Protein AF-A0A2G9S0Z4-F1 (afdb_monomer_lite)

Structure (mmCIF, N/CA/C/O backbone):
data_AF-A0A2G9S0Z4-F1
#
_entry.id   AF-A0A2G9S0Z4-F1
#
loop_
_atom_site.group_PDB
_atom_site.id
_atom_site.type_symbol
_atom_site.label_atom_id
_atom_site.label_alt_id
_atom_site.label_comp_id
_atom_site.label_asym_id
_atom_site.label_entity_id
_atom_site.label_seq_id
_atom_site.pdbx_PDB_ins_code
_atom_site.Cartn_x
_atom_site.Cartn_y
_atom_site.Cartn_z
_atom_site.occupancy
_atom_site.B_iso_or_equiv
_atom_site.auth_seq_id
_atom_site.auth_comp_id
_atom_site.auth_asym_id
_atom_site.auth_atom_id
_atom_site.pdbx_PDB_model_num
ATOM 1 N N . MET A 1 1 ? -32.285 -7.645 47.181 1.00 55.31 1 MET A N 1
ATOM 2 C CA . MET A 1 1 ? -31.400 -7.936 46.032 1.00 55.31 1 MET A CA 1
ATOM 3 C C . MET A 1 1 ? -31.381 -9.440 45.852 1.00 55.31 1 MET A C 1
ATOM 5 O O . MET A 1 1 ? -31.088 -10.121 46.824 1.00 55.31 1 MET A O 1
ATOM 9 N N . LEU A 1 2 ? -31.767 -9.954 44.681 1.00 51.72 2 LEU A N 1
ATOM 10 C CA . LEU A 1 2 ? -31.657 -11.386 44.385 1.00 51.72 2 LEU A CA 1
ATOM 11 C C . LEU A 1 2 ? -30.169 -11.760 44.382 1.00 51.72 2 LEU A C 1
ATOM 13 O O . LEU A 1 2 ? -29.400 -11.215 43.591 1.00 51.72 2 LEU A O 1
ATOM 17 N N . GLN A 1 3 ? -29.770 -12.622 45.317 1.00 50.81 3 GLN A N 1
ATOM 18 C CA . GLN A 1 3 ? -28.456 -13.261 45.301 1.00 50.81 3 GLN A CA 1
ATOM 19 C C . GLN A 1 3 ? -28.359 -14.092 44.007 1.00 50.81 3 GLN A C 1
ATOM 21 O O . GLN A 1 3 ? -29.342 -14.701 43.598 1.00 50.81 3 GLN A O 1
ATOM 26 N N . ASP A 1 4 ? -27.207 -14.029 43.337 1.00 61.84 4 ASP A N 1
ATOM 27 C CA . ASP A 1 4 ? -26.864 -14.735 42.085 1.00 61.84 4 ASP A CA 1
ATOM 28 C C . ASP A 1 4 ? -27.338 -14.152 40.738 1.00 61.84 4 ASP A C 1
ATOM 30 O O . ASP A 1 4 ? -27.149 -14.776 39.692 1.00 61.84 4 ASP A O 1
ATOM 34 N N . VAL A 1 5 ? -27.833 -12.909 40.689 1.00 58.28 5 VAL A N 1
ATOM 35 C CA . VAL A 1 5 ? -28.047 -12.214 39.402 1.00 58.28 5 VAL A CA 1
ATOM 36 C C . VAL A 1 5 ? -26.777 -11.464 38.988 1.00 58.28 5 VAL A C 1
ATOM 38 O O . VAL A 1 5 ? -26.483 -10.380 39.494 1.00 58.28 5 VAL A O 1
ATOM 41 N N . LYS A 1 6 ? -26.014 -12.027 38.043 1.00 68.44 6 LYS A N 1
ATOM 42 C CA . LYS A 1 6 ? -24.865 -11.348 37.421 1.00 68.44 6 LYS A CA 1
ATOM 43 C C . LYS A 1 6 ? -25.357 -10.501 36.246 1.00 68.44 6 LYS A C 1
ATOM 45 O O . LYS A 1 6 ? -25.908 -11.035 35.288 1.00 68.44 6 LYS A O 1
ATOM 50 N N . ALA A 1 7 ? -25.167 -9.185 36.313 1.00 69.62 7 ALA A N 1
ATOM 51 C CA . ALA A 1 7 ? -25.492 -8.302 35.198 1.00 69.62 7 ALA A CA 1
ATOM 52 C C . ALA A 1 7 ? -24.672 -8.701 33.958 1.00 69.62 7 ALA A C 1
ATOM 54 O O . ALA A 1 7 ? -23.445 -8.809 34.031 1.00 69.62 7 ALA A O 1
ATOM 55 N N . ILE A 1 8 ? -25.342 -8.923 32.825 1.00 70.69 8 ILE A N 1
ATOM 56 C CA . ILE A 1 8 ? -24.668 -9.102 31.536 1.00 70.69 8 ILE A CA 1
ATOM 57 C C . ILE A 1 8 ? -24.169 -7.723 31.110 1.00 70.69 8 ILE A C 1
ATOM 59 O O . ILE A 1 8 ? -24.952 -6.869 30.698 1.00 70.69 8 ILE A O 1
ATOM 63 N N . VAL A 1 9 ? -22.865 -7.492 31.247 1.00 74.38 9 VAL A N 1
ATOM 64 C CA . VAL A 1 9 ? -22.221 -6.265 30.777 1.00 74.38 9 VAL A CA 1
ATOM 65 C C . VAL A 1 9 ? -21.778 -6.487 29.336 1.00 74.38 9 VAL A C 1
ATOM 67 O O . VAL A 1 9 ? -20.911 -7.314 29.059 1.00 74.38 9 VAL A O 1
ATOM 70 N N . THR A 1 10 ? -22.377 -5.756 28.399 1.00 75.81 10 THR A N 1
ATOM 71 C CA . THR A 1 10 ? -21.911 -5.726 27.011 1.00 75.81 10 THR A CA 1
ATOM 72 C C . THR A 1 10 ? -20.655 -4.870 26.927 1.00 75.81 10 THR A C 1
ATOM 74 O O . THR A 1 10 ? -20.712 -3.652 27.099 1.00 75.81 10 THR A O 1
ATOM 77 N N . HIS A 1 11 ? -19.514 -5.498 26.662 1.00 75.50 11 HIS A N 1
ATOM 78 C CA . HIS A 1 11 ? -18.274 -4.783 26.387 1.00 75.50 11 HIS A CA 1
ATOM 79 C C . HIS A 1 11 ? -18.180 -4.440 24.899 1.00 75.50 11 HIS A C 1
ATOM 81 O O . HIS A 1 11 ? -18.582 -5.226 24.042 1.00 75.50 11 HIS A O 1
ATOM 87 N N . SER A 1 12 ? -17.635 -3.262 24.584 1.00 82.38 12 SER A N 1
ATOM 88 C CA . SER A 1 12 ? -17.351 -2.899 23.194 1.00 82.38 12 SER A CA 1
ATOM 89 C C . SER A 1 12 ? -16.306 -3.845 22.592 1.00 82.38 12 SER A C 1
ATOM 91 O O . SER A 1 12 ? -15.451 -4.374 23.311 1.00 82.38 12 SER A O 1
ATOM 93 N N . ILE A 1 13 ? -16.312 -4.006 21.266 1.00 83.62 13 ILE A N 1
ATOM 94 C CA . ILE A 1 13 ? -15.279 -4.787 20.569 1.00 83.62 13 ILE A CA 1
ATOM 95 C C . ILE A 1 13 ? -13.866 -4.244 20.845 1.00 83.62 13 ILE A C 1
ATOM 97 O O . ILE A 1 13 ? -12.921 -5.017 20.974 1.00 83.62 13 ILE A O 1
ATOM 101 N N . HIS A 1 14 ? -13.724 -2.928 21.041 1.00 85.12 14 HIS A N 1
ATOM 102 C CA . HIS A 1 14 ? -12.455 -2.300 21.419 1.00 85.12 14 HIS A CA 1
ATOM 103 C C . HIS A 1 14 ? -11.968 -2.765 22.786 1.00 85.12 14 HIS A C 1
ATOM 105 O O . HIS A 1 14 ? -10.789 -3.069 22.940 1.00 85.12 14 HIS A O 1
ATOM 111 N N . SER A 1 15 ? -12.874 -2.845 23.763 1.00 81.50 15 SER A N 1
ATOM 112 C CA . SER A 1 15 ? -12.561 -3.335 25.106 1.00 81.50 15 SER A CA 1
ATOM 113 C C . SER A 1 15 ? -12.152 -4.805 25.064 1.00 81.50 15 SER A C 1
ATOM 115 O O . SER A 1 15 ? -11.145 -5.160 25.663 1.00 81.50 15 SER A O 1
ATOM 117 N N . ALA A 1 16 ? -12.870 -5.634 24.299 1.00 85.75 16 ALA A N 1
ATOM 118 C CA . ALA A 1 16 ? -12.534 -7.047 24.138 1.00 85.75 16 ALA A CA 1
ATOM 119 C C . ALA A 1 16 ? -11.138 -7.240 23.520 1.00 85.75 16 ALA A C 1
ATOM 121 O O . ALA A 1 16 ? -10.327 -7.989 24.060 1.00 85.75 16 ALA A O 1
ATOM 122 N N . ILE A 1 17 ? -10.828 -6.515 22.438 1.00 86.81 17 ILE A N 1
ATOM 123 C CA . ILE A 1 17 ? -9.509 -6.565 21.786 1.00 86.81 17 ILE A CA 1
ATOM 124 C C . ILE A 1 17 ? -8.414 -6.047 22.716 1.00 86.81 17 ILE A C 1
ATOM 126 O O . ILE A 1 17 ? -7.352 -6.657 22.823 1.00 86.81 17 ILE A O 1
ATOM 130 N N . HIS A 1 18 ? -8.667 -4.947 23.424 1.00 86.62 18 HIS A N 1
ATOM 131 C CA . HIS A 1 18 ? -7.722 -4.416 24.399 1.00 86.62 18 HIS A CA 1
ATOM 132 C C . HIS A 1 18 ? -7.394 -5.452 25.486 1.00 86.62 18 HIS A C 1
ATOM 134 O O . HIS A 1 18 ? -6.221 -5.662 25.788 1.00 86.62 18 HIS A O 1
ATOM 140 N N . SER A 1 19 ? -8.402 -6.164 26.000 1.00 86.12 19 SER A N 1
ATOM 141 C CA . SER A 1 19 ? -8.234 -7.190 27.037 1.00 86.12 19 SER A CA 1
ATOM 142 C C . SER A 1 19 ? -7.409 -8.407 26.609 1.00 86.12 19 SER A C 1
ATOM 144 O O . SER A 1 19 ? -6.835 -9.060 27.475 1.00 86.12 19 SER A O 1
ATOM 146 N N . ILE A 1 20 ? -7.321 -8.716 25.311 1.00 88.31 20 ILE A N 1
ATOM 147 C CA . ILE A 1 20 ? -6.544 -9.863 24.804 1.00 88.31 20 ILE A CA 1
ATOM 148 C C . ILE A 1 20 ? -5.141 -9.488 24.304 1.00 88.31 20 ILE A C 1
ATOM 150 O O . ILE A 1 20 ? -4.425 -10.359 23.818 1.00 88.31 20 ILE A O 1
ATOM 154 N N . GLY A 1 21 ? -4.734 -8.218 24.422 1.00 84.00 21 GLY A N 1
ATOM 155 C CA . GLY A 1 21 ? -3.409 -7.742 23.992 1.00 84.00 21 GLY A CA 1
ATOM 156 C C . GLY A 1 21 ? -3.422 -6.566 23.009 1.00 84.00 21 GLY A C 1
ATOM 157 O O . GLY A 1 21 ? -2.374 -6.196 22.481 1.00 84.00 21 GLY A O 1
ATOM 158 N N . GLY A 1 22 ? -4.583 -5.956 22.755 1.00 89.44 22 GLY A N 1
ATOM 159 C CA . GLY A 1 22 ? -4.722 -4.799 21.869 1.00 89.44 22 GLY A CA 1
ATOM 160 C C . GLY A 1 22 ? -4.630 -5.155 20.387 1.00 89.44 22 GLY A C 1
ATOM 161 O O . GLY A 1 22 ? -4.692 -6.316 19.998 1.00 89.44 22 GLY A O 1
ATOM 162 N N . ILE A 1 23 ? -4.472 -4.145 19.531 1.00 92.56 23 ILE A N 1
ATOM 163 C CA . ILE A 1 23 ? -4.513 -4.327 18.067 1.00 92.56 23 ILE A CA 1
ATOM 164 C C . ILE A 1 23 ? -3.423 -5.265 17.513 1.00 92.56 23 ILE A C 1
ATOM 166 O O . ILE A 1 23 ? -3.585 -5.855 16.446 1.00 92.56 23 ILE A O 1
ATOM 170 N N . GLN A 1 24 ? -2.323 -5.437 18.249 1.00 91.88 24 GLN A N 1
ATOM 171 C CA . GLN A 1 24 ? -1.167 -6.237 17.832 1.00 91.88 24 GLN A CA 1
ATOM 172 C C . GLN A 1 24 ? -1.487 -7.733 17.720 1.00 91.88 24 GLN A C 1
ATOM 174 O O . GLN A 1 24 ? -0.826 -8.438 16.959 1.00 91.88 24 GLN A O 1
ATOM 179 N N . VAL A 1 25 ? -2.537 -8.209 18.402 1.00 93.44 25 VAL A N 1
ATOM 180 C CA . VAL A 1 25 ? -3.007 -9.604 18.306 1.00 93.44 25 VAL A CA 1
ATOM 181 C C . VAL A 1 25 ? -3.447 -9.985 16.892 1.00 93.44 25 VAL A C 1
ATOM 183 O O . VAL A 1 25 ? -3.504 -11.166 16.564 1.00 93.44 25 VAL A O 1
ATOM 186 N N . LEU A 1 26 ? -3.733 -8.995 16.038 1.00 94.50 26 LEU A N 1
ATOM 187 C CA . LEU A 1 26 ? -4.113 -9.214 14.645 1.00 94.50 26 LEU A CA 1
ATOM 188 C C . LEU A 1 26 ? -2.903 -9.417 13.726 1.00 94.50 26 LEU A C 1
ATOM 190 O O . LEU A 1 26 ? -3.054 -9.986 12.648 1.00 94.50 26 LEU A O 1
ATOM 194 N N . PHE A 1 27 ? -1.699 -8.982 14.113 1.00 94.94 27 PHE A N 1
ATOM 195 C CA . PHE A 1 27 ? -0.523 -9.062 13.238 1.00 94.94 27 PHE A CA 1
ATOM 196 C C . PHE A 1 27 ? -0.113 -10.502 12.904 1.00 94.94 27 PHE A C 1
ATOM 198 O O . PHE A 1 27 ? 0.130 -10.767 11.727 1.00 94.94 27 PHE A O 1
ATOM 205 N N . PRO A 1 28 ? -0.102 -11.461 13.854 1.00 94.88 28 PRO A N 1
ATOM 206 C CA . PRO A 1 28 ? 0.188 -12.859 13.537 1.00 94.88 28 PRO A CA 1
ATOM 207 C C . PRO A 1 28 ? -0.744 -13.466 12.480 1.00 94.88 28 PRO A C 1
ATOM 209 O O . PRO A 1 28 ? -0.320 -14.362 11.758 1.00 94.88 28 PRO A O 1
ATOM 212 N N . LEU A 1 29 ? -1.973 -12.960 12.325 1.00 94.50 29 LEU A N 1
ATOM 213 C CA . LEU A 1 29 ? -2.908 -13.447 11.305 1.00 94.50 29 LEU A CA 1
ATOM 214 C C . LEU A 1 29 ? -2.431 -13.119 9.879 1.00 94.50 29 LEU A C 1
ATOM 216 O O . LEU A 1 29 ? -2.645 -13.910 8.965 1.00 94.50 29 LEU A O 1
ATOM 220 N N . PHE A 1 30 ? -1.703 -12.012 9.684 1.00 95.19 30 PHE A N 1
ATOM 221 C CA . PHE A 1 30 ? -1.061 -11.709 8.398 1.00 95.19 30 PHE A CA 1
ATOM 222 C C . PHE A 1 30 ? 0.108 -12.657 8.090 1.00 95.19 30 PHE A C 1
ATOM 224 O O . PHE A 1 30 ? 0.399 -12.910 6.926 1.00 95.19 30 PHE A O 1
ATOM 231 N N . ALA A 1 31 ? 0.762 -13.226 9.107 1.00 93.25 31 ALA A N 1
ATOM 232 C CA . ALA A 1 31 ? 1.815 -14.227 8.907 1.00 93.25 31 ALA A CA 1
ATOM 233 C C . ALA A 1 31 ? 1.261 -15.594 8.464 1.00 93.25 31 ALA A C 1
ATOM 235 O O . ALA A 1 31 ? 2.020 -16.452 8.024 1.00 93.25 31 ALA A O 1
ATOM 236 N N . GLN A 1 32 ? -0.052 -15.800 8.592 1.00 92.44 32 GLN A N 1
ATOM 237 C CA . GLN A 1 32 ? -0.731 -17.071 8.343 1.00 92.44 32 GLN A CA 1
ATOM 238 C C . GLN A 1 32 ? -1.504 -17.094 7.020 1.00 92.44 32 GLN A C 1
ATOM 240 O O . GLN A 1 32 ? -2.212 -18.062 6.760 1.00 92.44 32 GLN A O 1
ATOM 245 N N . LEU A 1 33 ? -1.383 -16.059 6.180 1.00 91.75 33 LEU A N 1
ATOM 246 C CA . LEU A 1 33 ? -2.151 -15.954 4.933 1.00 91.75 33 LEU A CA 1
ATOM 247 C C . LEU A 1 33 ? -1.949 -17.162 4.006 1.00 91.75 33 LEU A C 1
ATOM 249 O O . LEU A 1 33 ? -2.911 -17.638 3.413 1.00 91.75 33 LEU A O 1
ATOM 253 N N . ASP A 1 34 ? -0.729 -17.700 3.952 1.00 90.12 34 ASP A N 1
ATOM 254 C CA . ASP A 1 34 ? -0.377 -18.829 3.084 1.00 90.12 34 ASP A CA 1
ATOM 255 C C . ASP A 1 34 ? -0.782 -20.205 3.652 1.00 90.12 34 ASP A C 1
ATOM 257 O O . ASP A 1 34 ? -0.537 -21.236 3.014 1.00 90.12 34 ASP A O 1
ATOM 261 N N . ASN A 1 35 ? -1.379 -20.258 4.850 1.00 85.50 35 ASN A N 1
ATOM 262 C CA . ASN A 1 35 ? -1.795 -21.519 5.454 1.00 85.50 35 ASN A CA 1
ATOM 263 C C . ASN A 1 35 ? -2.935 -22.142 4.644 1.00 85.50 35 ASN A C 1
ATOM 265 O O . ASN A 1 35 ? -4.009 -21.565 4.482 1.00 85.50 35 ASN A O 1
ATOM 269 N N . ARG A 1 36 ? -2.707 -23.364 4.161 1.00 73.75 36 ARG A N 1
ATOM 270 C CA . ARG A 1 36 ? -3.716 -24.132 3.427 1.00 73.75 36 ARG A CA 1
ATOM 271 C C . ARG A 1 36 ? -4.760 -24.683 4.391 1.00 73.75 36 ARG A C 1
ATOM 273 O O . ARG A 1 36 ? -4.412 -25.180 5.463 1.00 73.75 36 ARG A O 1
ATOM 280 N N . GLN A 1 37 ? -6.028 -24.635 3.992 1.00 66.94 37 GLN A N 1
ATOM 281 C CA . GLN A 1 37 ? -7.075 -25.346 4.718 1.00 66.94 37 GLN A CA 1
ATOM 282 C C . GLN A 1 37 ? -6.875 -26.860 4.548 1.00 66.94 37 GLN A C 1
ATOM 284 O O . GLN A 1 37 ? -6.466 -27.327 3.490 1.00 66.94 37 GLN A O 1
ATOM 289 N N . LEU A 1 38 ? -7.165 -27.642 5.592 1.00 64.25 38 LEU A N 1
ATOM 290 C CA . LEU A 1 38 ? -6.960 -29.102 5.594 1.00 64.25 38 LEU A CA 1
ATOM 291 C C . LEU A 1 38 ? -7.780 -29.835 4.513 1.00 64.25 38 LEU A C 1
ATOM 293 O O . LEU A 1 38 ? -7.420 -30.939 4.115 1.00 64.25 38 LEU A O 1
ATOM 297 N N . THR A 1 39 ? -8.871 -29.224 4.052 1.00 64.62 39 THR A N 1
ATOM 298 C CA . THR A 1 39 ? -9.858 -29.810 3.133 1.00 64.62 39 THR A CA 1
ATOM 299 C C . THR A 1 39 ? -9.819 -29.246 1.716 1.00 64.62 39 THR A C 1
ATOM 301 O O . THR A 1 39 ? -10.465 -29.817 0.842 1.00 64.62 39 THR A O 1
ATOM 304 N N . ASP A 1 40 ? -9.074 -28.166 1.466 1.00 59.50 40 ASP A N 1
ATOM 305 C CA . ASP A 1 40 ? -9.017 -27.528 0.151 1.00 59.50 40 ASP A CA 1
ATOM 306 C C . ASP A 1 40 ? -7.564 -27.283 -0.275 1.00 59.50 40 ASP A C 1
ATOM 308 O O . ASP A 1 40 ? -6.739 -26.751 0.468 1.00 59.50 40 ASP A O 1
ATOM 312 N N . SER A 1 41 ? -7.237 -27.699 -1.498 1.00 63.00 41 SER A N 1
ATOM 313 C CA . SER A 1 41 ? -5.907 -27.508 -2.085 1.00 63.00 41 SER A CA 1
ATOM 314 C C . SER A 1 41 ? -5.656 -26.046 -2.471 1.00 63.00 41 SER A C 1
ATOM 316 O O . SER A 1 41 ? -4.510 -25.686 -2.767 1.00 63.00 41 SER A O 1
ATOM 318 N N . GLN A 1 42 ? -6.709 -25.232 -2.551 1.00 66.88 42 GLN A N 1
ATOM 319 C CA . GLN A 1 42 ? -6.650 -23.851 -3.013 1.00 66.88 42 GLN A CA 1
ATOM 320 C C . GLN A 1 42 ? -6.359 -22.897 -1.846 1.00 66.88 42 GLN A C 1
ATOM 322 O O . GLN A 1 42 ? -6.877 -23.039 -0.741 1.00 66.88 42 GLN A O 1
ATOM 327 N N . VAL A 1 43 ? -5.516 -21.898 -2.102 1.00 72.06 43 VAL A N 1
ATOM 328 C CA . VAL A 1 43 ? -5.245 -20.817 -1.149 1.00 72.06 43 VAL A CA 1
ATOM 329 C C . VAL A 1 43 ? -6.375 -19.791 -1.243 1.00 72.06 43 VAL A C 1
ATOM 331 O O . VAL A 1 43 ? -6.619 -19.240 -2.317 1.00 72.06 43 VAL A O 1
ATOM 334 N N . GLU A 1 44 ? -7.053 -19.510 -0.129 1.00 80.44 44 GLU A N 1
ATOM 335 C CA . GLU A 1 44 ? -8.156 -18.547 -0.101 1.00 80.44 44 GLU A CA 1
ATOM 336 C C . GLU A 1 44 ? -7.628 -17.100 -0.156 1.00 80.44 44 GLU A C 1
ATOM 338 O O . GLU A 1 44 ? -7.090 -16.543 0.804 1.00 80.44 44 GLU A O 1
ATOM 343 N N . THR A 1 45 ? -7.780 -16.450 -1.311 1.00 84.00 45 THR A N 1
ATOM 344 C CA . THR A 1 45 ? -7.191 -15.125 -1.575 1.00 84.00 45 THR A CA 1
ATOM 345 C C . THR A 1 45 ? -7.958 -13.955 -0.945 1.00 84.00 45 THR A C 1
ATOM 347 O O . THR A 1 45 ? -7.471 -12.824 -0.957 1.00 84.00 45 THR A O 1
ATOM 350 N N . THR A 1 46 ? -9.157 -14.188 -0.406 1.00 89.50 46 THR A N 1
ATOM 351 C CA . THR A 1 46 ? -10.031 -13.161 0.201 1.00 89.50 46 THR A CA 1
ATOM 352 C C . THR A 1 46 ? -9.639 -12.824 1.640 1.00 89.50 46 THR A C 1
ATOM 354 O O . THR A 1 46 ? -9.878 -11.700 2.083 1.00 89.50 46 THR A O 1
ATOM 357 N N . VAL A 1 47 ? -8.979 -13.748 2.349 1.00 92.12 47 VAL A N 1
ATOM 358 C CA . VAL A 1 47 ? -8.659 -13.634 3.783 1.00 92.12 47 VAL A CA 1
ATOM 359 C C . VAL A 1 47 ? -7.892 -12.351 4.101 1.00 92.12 47 VAL A C 1
ATOM 361 O O . VAL A 1 47 ? -8.240 -11.643 5.044 1.00 92.12 47 VAL A O 1
ATOM 364 N N . CYS A 1 48 ? -6.900 -11.991 3.279 1.00 95.69 48 CYS A N 1
ATOM 365 C CA . CYS A 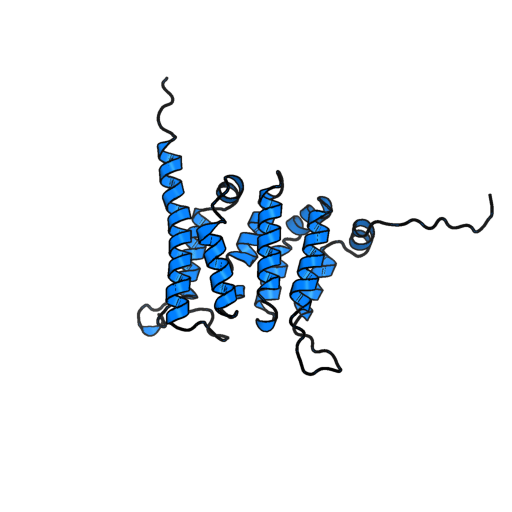1 48 ? -6.124 -10.765 3.477 1.00 95.69 48 CYS A CA 1
ATOM 366 C C . CYS A 1 48 ? -6.994 -9.503 3.382 1.00 95.69 48 CYS A C 1
ATOM 368 O O . CYS A 1 48 ? -6.810 -8.571 4.163 1.00 95.69 48 CYS A O 1
ATOM 370 N N . ALA A 1 49 ? -7.943 -9.462 2.442 1.00 95.94 49 ALA A N 1
ATOM 371 C CA . ALA A 1 49 ? -8.841 -8.321 2.285 1.00 95.94 49 ALA A CA 1
ATOM 372 C C . ALA A 1 49 ? -9.814 -8.220 3.466 1.00 95.94 49 ALA A C 1
ATOM 374 O O . ALA A 1 49 ? -10.004 -7.129 3.998 1.00 95.94 49 ALA A O 1
ATOM 375 N N . THR A 1 50 ? -10.372 -9.348 3.913 1.00 96.12 50 THR A N 1
ATOM 376 C CA . THR A 1 50 ? -11.278 -9.413 5.069 1.00 96.12 50 THR A CA 1
ATOM 377 C C . THR A 1 50 ? -10.578 -8.991 6.360 1.00 96.12 50 THR A C 1
ATOM 379 O O . THR A 1 50 ? -11.098 -8.159 7.102 1.00 96.12 50 THR A O 1
ATOM 382 N N . LEU A 1 51 ? -9.371 -9.509 6.608 1.00 96.44 51 LEU A N 1
ATOM 383 C CA . LEU A 1 51 ? -8.571 -9.156 7.780 1.00 96.44 51 LEU A CA 1
ATOM 384 C C . LEU A 1 51 ? -8.210 -7.666 7.783 1.00 96.44 51 LEU A C 1
ATOM 386 O O . LEU A 1 51 ? -8.319 -7.001 8.814 1.00 96.44 51 LEU A O 1
ATOM 390 N N . LEU A 1 52 ? -7.813 -7.128 6.627 1.00 97.44 52 LEU A N 1
ATOM 391 C CA . LEU A 1 52 ? -7.489 -5.713 6.496 1.00 97.44 52 LEU A CA 1
ATOM 392 C C . LEU A 1 52 ? -8.727 -4.825 6.671 1.00 97.44 52 LEU A C 1
ATOM 394 O O . LEU A 1 52 ? -8.631 -3.803 7.344 1.00 97.44 52 LEU A O 1
ATOM 398 N N . ALA A 1 53 ? -9.880 -5.217 6.124 1.00 97.38 53 ALA A N 1
ATOM 399 C CA . ALA A 1 53 ? -11.137 -4.498 6.315 1.00 97.38 53 ALA A CA 1
ATOM 400 C C . ALA A 1 53 ? -11.527 -4.445 7.799 1.00 97.38 53 ALA A C 1
ATOM 402 O O . ALA A 1 53 ? -11.834 -3.373 8.314 1.00 97.38 53 ALA A O 1
ATOM 403 N N . PHE A 1 54 ? -11.429 -5.574 8.508 1.00 95.88 54 PHE A N 1
ATOM 404 C CA . PHE A 1 54 ? -11.670 -5.631 9.949 1.00 95.88 54 PHE A CA 1
ATOM 405 C C . PHE A 1 54 ? -10.714 -4.721 10.734 1.00 95.88 54 PHE A C 1
ATOM 407 O O . PHE A 1 54 ? -11.157 -3.921 11.559 1.00 95.88 54 PHE A O 1
ATOM 414 N N . LEU A 1 55 ? -9.410 -4.790 10.443 1.00 96.94 55 LEU A N 1
ATOM 415 C CA . LEU A 1 55 ? -8.400 -3.927 11.061 1.00 96.94 55 LEU A CA 1
ATOM 416 C C . LEU A 1 55 ? -8.711 -2.441 10.830 1.00 96.94 55 LEU A C 1
ATOM 418 O O . LEU A 1 55 ? -8.679 -1.644 11.765 1.00 96.94 55 LEU A O 1
ATOM 422 N N . VAL A 1 56 ? -9.007 -2.065 9.586 1.00 96.75 56 VAL A N 1
ATOM 423 C CA . VAL A 1 56 ? -9.324 -0.684 9.208 1.00 96.75 56 VAL A CA 1
ATOM 424 C C . VAL A 1 56 ? -10.585 -0.196 9.916 1.00 96.75 56 VAL A C 1
ATOM 426 O O . VAL A 1 56 ? -10.603 0.936 10.395 1.00 96.75 56 VAL A O 1
ATOM 429 N N . GLU A 1 57 ? -11.615 -1.029 10.037 1.00 95.69 57 GLU A N 1
ATOM 430 C CA . GLU A 1 57 ? -12.854 -0.651 10.717 1.00 95.69 57 GLU A CA 1
ATOM 431 C C . GLU A 1 57 ? -12.636 -0.412 12.218 1.00 95.69 57 GLU A C 1
ATOM 433 O O . GLU A 1 57 ? -13.126 0.576 12.772 1.00 95.69 57 GLU A O 1
ATOM 438 N N . LEU A 1 58 ? -11.808 -1.239 12.866 1.00 94.50 58 LEU A N 1
ATOM 439 C CA . LEU A 1 58 ? -11.382 -1.016 14.252 1.00 94.50 58 LEU A CA 1
ATOM 440 C C . LEU A 1 58 ? -10.605 0.292 14.424 1.00 94.50 58 LEU A C 1
ATOM 442 O O . LEU A 1 58 ? -10.809 1.013 15.401 1.00 94.50 58 LEU A O 1
ATOM 446 N N . LEU A 1 59 ? -9.716 0.606 13.481 1.00 95.69 59 LEU A N 1
ATOM 447 C CA . LEU A 1 59 ? -8.959 1.854 13.498 1.00 95.69 59 LEU A CA 1
ATOM 448 C C . LEU A 1 59 ? -9.868 3.069 13.294 1.00 95.69 59 LEU A C 1
ATOM 450 O O . LEU A 1 59 ? -9.674 4.087 13.952 1.00 95.69 59 LEU A O 1
ATOM 454 N N . LYS A 1 60 ? -10.871 2.987 12.417 1.00 95.06 60 LYS A N 1
ATOM 455 C CA . LYS A 1 60 ? -11.820 4.088 12.169 1.00 95.06 60 LYS A CA 1
ATOM 456 C C . LYS A 1 60 ? -12.707 4.409 13.375 1.00 95.06 60 LYS A C 1
ATOM 458 O O . LYS A 1 60 ? -13.144 5.546 13.528 1.00 95.06 60 LYS A O 1
ATOM 463 N N . SER A 1 61 ? -12.965 3.418 14.220 1.00 92.31 61 SER A N 1
ATOM 464 C CA . SER A 1 61 ? -13.874 3.513 15.368 1.00 92.31 61 SER A CA 1
ATOM 465 C C . SER A 1 61 ? -13.184 3.855 16.692 1.00 92.31 61 SER A C 1
ATOM 467 O O . SER A 1 61 ? -13.869 4.165 17.665 1.00 92.31 61 SER A O 1
ATOM 469 N N . SER A 1 62 ? -11.846 3.855 16.760 1.00 91.44 62 SER A N 1
ATOM 470 C CA . SER A 1 62 ? -11.131 4.130 18.010 1.00 91.44 62 SER A CA 1
ATOM 471 C C . SER A 1 62 ? -9.776 4.811 17.812 1.00 91.44 62 SER A C 1
ATOM 473 O O . SER A 1 62 ? -8.837 4.227 17.272 1.00 91.44 62 SER A O 1
ATOM 475 N N . VAL A 1 63 ? -9.636 6.023 18.362 1.00 92.44 63 VAL A N 1
ATOM 476 C CA . VAL A 1 63 ? -8.357 6.757 18.406 1.00 92.44 63 VAL A CA 1
ATOM 477 C C . VAL A 1 63 ? -7.309 5.996 19.221 1.00 92.44 63 VAL A C 1
ATOM 479 O O . VAL A 1 63 ? -6.167 5.890 18.792 1.00 92.44 63 VAL A O 1
ATOM 482 N N . ALA A 1 64 ? -7.698 5.365 20.333 1.00 91.88 64 ALA A N 1
ATOM 483 C CA . ALA A 1 64 ? -6.783 4.539 21.122 1.00 91.88 64 ALA A CA 1
ATOM 484 C C . ALA A 1 64 ? -6.198 3.379 20.293 1.00 91.88 64 ALA A C 1
ATOM 486 O O . ALA A 1 64 ? -5.013 3.070 20.399 1.00 91.88 64 ALA A O 1
ATOM 487 N N . MET A 1 65 ? -6.999 2.764 19.414 1.00 93.25 65 MET A N 1
ATOM 488 C CA . MET A 1 65 ? -6.508 1.730 18.494 1.00 93.25 65 MET A CA 1
ATOM 489 C C . MET A 1 65 ? -5.564 2.312 17.432 1.00 93.25 65 MET A C 1
ATOM 491 O O . MET A 1 65 ? -4.564 1.675 17.099 1.00 93.25 65 MET A O 1
ATOM 495 N N . GLN A 1 66 ? -5.825 3.529 16.936 1.00 95.50 66 GLN A N 1
ATOM 496 C CA . GLN A 1 66 ? -4.911 4.248 16.034 1.00 95.50 66 GLN A CA 1
ATOM 497 C C . GLN A 1 66 ? -3.560 4.535 16.705 1.00 95.50 66 GLN A C 1
ATOM 499 O O . GLN A 1 66 ? -2.513 4.316 16.095 1.00 95.50 66 GLN A O 1
ATOM 504 N N . GLU A 1 67 ? -3.566 4.966 17.965 1.00 94.25 67 GLU A N 1
ATOM 505 C CA . GLU A 1 67 ? -2.350 5.222 18.743 1.00 94.25 67 GLU A CA 1
ATOM 506 C C . GLU A 1 67 ? -1.573 3.935 19.032 1.00 94.25 67 GLU A C 1
ATOM 508 O O . GLU A 1 67 ? -0.353 3.910 18.865 1.00 94.25 67 GLU A O 1
ATOM 513 N N . GLN A 1 68 ? -2.259 2.841 19.383 1.00 94.12 68 GLN A N 1
ATOM 514 C CA . GLN A 1 68 ? -1.619 1.531 19.543 1.00 94.12 68 GLN A CA 1
ATOM 515 C C . GLN A 1 68 ? -0.987 1.039 18.235 1.00 94.12 68 GLN A C 1
ATOM 517 O O . GLN A 1 68 ? 0.129 0.512 18.248 1.00 94.12 68 GLN A O 1
ATOM 522 N N . MET A 1 69 ? -1.671 1.234 17.104 1.00 96.44 69 MET A N 1
ATOM 523 C CA . MET A 1 69 ? -1.158 0.900 15.774 1.00 96.44 69 MET A CA 1
ATOM 524 C C . MET A 1 69 ? 0.097 1.711 15.447 1.00 96.44 69 MET A C 1
ATOM 526 O O . MET A 1 69 ? 1.095 1.147 14.998 1.00 96.44 69 MET A O 1
ATOM 530 N N . LEU A 1 70 ? 0.072 3.017 15.717 1.00 96.06 70 LEU A N 1
ATOM 531 C CA . LEU A 1 70 ? 1.205 3.909 15.491 1.00 96.06 70 LEU A CA 1
ATOM 532 C C . LEU A 1 70 ? 2.394 3.558 16.401 1.00 96.06 70 LEU A C 1
ATOM 534 O O . LEU A 1 70 ? 3.512 3.380 15.912 1.00 96.06 70 LEU A O 1
ATOM 538 N N . GLY A 1 71 ? 2.157 3.412 17.708 1.00 95.25 71 GLY A N 1
ATOM 539 C CA . GLY A 1 71 ? 3.182 3.094 18.706 1.00 95.25 71 GLY A CA 1
ATOM 540 C C . GLY A 1 71 ? 3.817 1.719 18.492 1.00 95.25 71 GLY A C 1
ATOM 541 O O . GLY A 1 71 ? 5.029 1.566 18.635 1.00 95.25 71 GLY A O 1
ATOM 542 N N . GLY A 1 72 ? 3.024 0.736 18.056 1.00 94.88 72 GLY A N 1
ATOM 543 C CA . GLY A 1 72 ? 3.496 -0.602 17.691 1.00 94.88 72 GLY A CA 1
ATOM 544 C C . GLY A 1 72 ? 4.131 -0.698 16.301 1.00 94.88 72 GLY A C 1
ATOM 545 O O . GLY A 1 72 ? 4.493 -1.794 15.879 1.00 94.88 72 GLY A O 1
ATOM 546 N N . LYS A 1 73 ? 4.244 0.415 15.562 1.00 96.56 73 LYS A N 1
ATOM 547 C CA . LYS A 1 73 ? 4.665 0.441 14.153 1.00 96.56 73 LYS A CA 1
ATOM 548 C C . LYS A 1 73 ? 3.887 -0.564 13.293 1.00 96.56 73 LYS A C 1
ATOM 550 O O . LYS A 1 73 ? 4.451 -1.176 12.388 1.00 96.56 73 LYS A O 1
ATOM 555 N N . GLY A 1 74 ? 2.580 -0.681 13.487 1.00 97.50 74 GLY A N 1
ATOM 556 C CA . GLY A 1 74 ? 1.774 -1.742 12.892 1.00 97.50 74 GLY A CA 1
ATOM 557 C C . GLY A 1 74 ? 1.853 -1.835 11.366 1.00 97.50 74 GLY A C 1
ATOM 558 O O . GLY A 1 74 ? 2.008 -2.934 10.848 1.00 97.50 74 GLY A O 1
ATOM 559 N N . PHE A 1 75 ? 1.858 -0.719 10.622 1.00 98.12 75 PHE A N 1
ATOM 560 C CA . PHE A 1 75 ? 1.973 -0.791 9.153 1.00 98.12 75 PHE A CA 1
ATOM 561 C C . PHE A 1 75 ? 3.352 -1.242 8.656 1.00 98.12 75 PHE A C 1
ATOM 563 O O . PHE A 1 75 ? 3.438 -1.826 7.582 1.00 98.12 75 PHE A O 1
ATOM 570 N N . LEU A 1 76 ? 4.419 -1.032 9.433 1.00 97.88 76 LEU A N 1
ATOM 571 C CA . LEU A 1 76 ? 5.733 -1.613 9.149 1.00 97.88 76 LEU A CA 1
ATOM 572 C C . LEU A 1 76 ? 5.683 -3.133 9.298 1.00 97.88 76 LEU A C 1
ATOM 574 O O . LEU A 1 76 ? 6.158 -3.844 8.419 1.00 97.88 76 LEU A O 1
ATOM 578 N N . VAL A 1 77 ? 5.090 -3.618 10.392 1.00 98.00 77 VAL A N 1
ATOM 579 C CA . VAL A 1 77 ? 4.946 -5.057 10.653 1.00 98.00 77 VAL A CA 1
ATOM 580 C C . VAL A 1 77 ? 4.081 -5.709 9.577 1.00 98.00 77 VAL A C 1
ATOM 582 O O . VAL A 1 77 ? 4.503 -6.689 8.974 1.00 98.00 77 VAL A O 1
ATOM 585 N N . ILE A 1 78 ? 2.912 -5.135 9.277 1.00 98.12 78 ILE A N 1
ATOM 586 C CA . ILE A 1 78 ? 2.028 -5.631 8.216 1.00 98.12 78 ILE A CA 1
ATOM 587 C C . ILE A 1 78 ? 2.745 -5.603 6.867 1.00 98.12 78 ILE A C 1
ATOM 589 O O . ILE A 1 78 ? 2.710 -6.600 6.158 1.00 98.12 78 ILE A O 1
ATOM 593 N N . GLY A 1 79 ? 3.436 -4.513 6.522 1.00 97.81 79 GLY A N 1
ATOM 594 C CA . GLY A 1 79 ? 4.183 -4.420 5.267 1.00 97.81 79 GLY A CA 1
ATOM 595 C C . GLY A 1 79 ? 5.225 -5.522 5.131 1.00 97.81 79 GLY A C 1
ATOM 596 O O . GLY A 1 79 ? 5.246 -6.219 4.122 1.00 97.81 79 GLY A O 1
ATOM 597 N N . TYR A 1 80 ? 6.005 -5.753 6.187 1.00 97.62 80 TYR A N 1
ATOM 598 C CA . TYR A 1 80 ? 6.968 -6.849 6.237 1.00 97.62 80 TYR A CA 1
ATOM 599 C C . TYR A 1 80 ? 6.306 -8.227 6.078 1.00 97.62 80 TYR A C 1
ATOM 601 O O . TYR A 1 80 ? 6.808 -9.067 5.335 1.00 97.62 80 TYR A O 1
ATOM 609 N N . LEU A 1 81 ? 5.175 -8.474 6.743 1.00 97.38 81 LEU A N 1
ATOM 610 C CA . LEU A 1 81 ? 4.464 -9.750 6.627 1.00 97.38 81 LEU A CA 1
ATOM 611 C C . LEU A 1 81 ? 3.919 -9.957 5.209 1.00 97.38 81 LEU A C 1
ATOM 613 O O . LEU A 1 81 ? 4.137 -11.016 4.632 1.00 97.38 81 LEU A O 1
ATOM 617 N N . LEU A 1 82 ? 3.331 -8.925 4.602 1.00 96.62 82 LEU A N 1
ATOM 618 C CA . LEU A 1 82 ? 2.854 -8.970 3.216 1.00 96.62 82 LEU A CA 1
ATOM 619 C C . LEU A 1 82 ? 3.989 -9.167 2.202 1.00 96.62 82 LEU A C 1
ATOM 621 O O . LEU A 1 82 ? 3.788 -9.821 1.181 1.00 96.62 82 LEU A O 1
ATOM 625 N N . GLU A 1 83 ? 5.189 -8.641 2.470 1.00 94.75 83 GLU A N 1
ATOM 626 C CA . GLU A 1 83 ? 6.375 -8.942 1.659 1.00 94.75 83 GLU A CA 1
ATOM 627 C C . GLU A 1 83 ? 6.757 -10.426 1.712 1.00 94.75 83 GLU A C 1
ATOM 629 O O . GLU A 1 83 ? 7.295 -10.948 0.731 1.00 94.75 83 GLU A O 1
ATOM 634 N N . LYS A 1 84 ? 6.498 -11.109 2.830 1.00 92.88 84 LYS A N 1
ATOM 635 C CA . LYS A 1 84 ? 6.800 -12.535 3.010 1.00 92.88 84 LYS A CA 1
ATOM 636 C C . LYS A 1 84 ? 5.680 -13.456 2.533 1.00 92.88 84 LYS A C 1
ATOM 638 O O . LYS A 1 84 ? 5.986 -14.582 2.158 1.00 92.88 84 LYS A O 1
ATOM 643 N N . SER A 1 85 ? 4.436 -12.982 2.505 1.00 92.38 85 SER A N 1
ATOM 644 C CA . SER A 1 85 ? 3.281 -13.765 2.059 1.00 92.38 85 SER A CA 1
ATOM 645 C C . SER A 1 85 ? 3.209 -13.931 0.540 1.00 92.38 85 SER A C 1
ATOM 647 O O . SER A 1 85 ? 3.696 -13.089 -0.223 1.00 92.38 85 SER A O 1
ATOM 649 N N . SER A 1 86 ? 2.524 -14.969 0.065 1.00 91.19 86 SER A N 1
ATOM 650 C CA . SER A 1 86 ? 2.266 -15.144 -1.364 1.00 91.19 86 SER A CA 1
ATOM 651 C C . SER A 1 86 ? 1.499 -13.961 -1.957 1.00 91.19 86 SER A C 1
ATOM 653 O O . SER A 1 86 ? 0.533 -13.429 -1.403 1.00 91.19 86 SER A O 1
ATOM 655 N N . ARG A 1 87 ? 1.904 -13.555 -3.161 1.00 90.75 87 ARG A N 1
ATOM 656 C CA . ARG A 1 87 ? 1.358 -12.374 -3.846 1.00 90.75 87 ARG A CA 1
ATOM 657 C C . ARG A 1 87 ? -0.059 -12.583 -4.374 1.00 90.75 87 ARG A C 1
ATOM 659 O O . ARG A 1 87 ? -0.710 -11.610 -4.745 1.00 90.75 87 ARG A O 1
ATOM 666 N N . VAL A 1 88 ? -0.561 -13.819 -4.330 1.00 90.56 88 VAL A N 1
ATOM 667 C CA . VAL A 1 88 ? -1.966 -14.156 -4.610 1.00 90.56 88 VAL A CA 1
ATOM 668 C C . VAL A 1 88 ? -2.934 -13.465 -3.646 1.00 90.56 88 VAL A C 1
ATOM 670 O O . VAL A 1 88 ? -4.064 -13.171 -4.026 1.00 90.56 88 VAL A O 1
ATOM 673 N N . HIS A 1 89 ? -2.484 -13.148 -2.426 1.00 92.81 89 HIS A N 1
ATOM 674 C CA . HIS A 1 89 ? -3.290 -12.442 -1.430 1.00 92.81 89 HIS A CA 1
ATOM 675 C C . HIS A 1 89 ? -3.379 -10.934 -1.685 1.00 92.81 89 HIS A C 1
ATOM 677 O O . HIS A 1 89 ? -4.326 -10.293 -1.230 1.00 92.81 89 HIS A O 1
ATOM 683 N N . ILE A 1 90 ? -2.431 -10.350 -2.429 1.00 95.19 90 ILE A N 1
ATOM 684 C CA . ILE A 1 90 ? -2.413 -8.913 -2.725 1.00 95.19 90 ILE A CA 1
ATOM 685 C C . ILE A 1 90 ? -3.306 -8.631 -3.935 1.00 95.19 90 ILE A C 1
ATOM 687 O O . ILE A 1 90 ? -2.863 -8.439 -5.070 1.00 95.19 90 ILE A O 1
ATOM 691 N N . THR A 1 91 ? -4.608 -8.645 -3.676 1.00 96.00 91 THR A N 1
ATOM 692 C CA . THR A 1 91 ? -5.648 -8.429 -4.681 1.00 96.00 91 THR A CA 1
ATOM 693 C C . THR A 1 91 ? -6.018 -6.950 -4.812 1.00 96.00 91 THR A C 1
ATOM 695 O O . THR A 1 91 ? -5.622 -6.096 -4.016 1.00 96.00 91 THR A O 1
ATOM 698 N N . ARG A 1 92 ? -6.853 -6.636 -5.809 1.00 96.19 92 ARG A N 1
ATOM 699 C CA . ARG A 1 92 ? -7.444 -5.300 -5.960 1.00 96.19 92 ARG A CA 1
ATOM 700 C C . ARG A 1 92 ? -8.225 -4.861 -4.713 1.00 96.19 92 ARG A C 1
ATOM 702 O O . ARG A 1 92 ? -8.118 -3.704 -4.330 1.00 96.19 92 ARG A O 1
ATOM 709 N N . ALA A 1 93 ? -8.937 -5.778 -4.055 1.00 97.12 93 ALA A N 1
ATOM 710 C CA . ALA A 1 93 ? -9.683 -5.473 -2.835 1.00 97.12 93 ALA A CA 1
ATOM 711 C C . ALA A 1 93 ? -8.754 -5.040 -1.687 1.00 97.12 93 ALA A C 1
ATOM 713 O O . ALA A 1 93 ? -9.057 -4.087 -0.977 1.00 97.12 93 ALA A O 1
ATOM 714 N N . VAL A 1 94 ? -7.588 -5.683 -1.541 1.00 97.94 94 VAL A N 1
ATOM 715 C CA . VAL A 1 94 ? -6.570 -5.285 -0.551 1.00 97.94 94 VAL A CA 1
ATOM 716 C C . VAL A 1 94 ? -6.049 -3.877 -0.836 1.00 97.94 94 VAL A C 1
ATOM 718 O O . VAL A 1 94 ? -5.979 -3.050 0.074 1.00 97.94 94 VAL A O 1
ATOM 721 N N . LEU A 1 95 ? -5.732 -3.575 -2.100 1.00 98.12 95 LEU A N 1
ATOM 722 C CA . LEU A 1 95 ? -5.335 -2.224 -2.503 1.00 98.12 95 LEU A CA 1
ATOM 723 C C . LEU A 1 95 ? -6.429 -1.199 -2.162 1.00 98.12 95 LEU A C 1
ATOM 725 O O . LEU A 1 95 ? -6.134 -0.171 -1.560 1.00 98.12 95 LEU A O 1
ATOM 729 N N . GLU A 1 96 ? -7.685 -1.483 -2.501 1.00 97.25 96 GLU A N 1
ATOM 730 C CA . GLU A 1 96 ? -8.816 -0.585 -2.239 1.00 97.25 96 GLU A CA 1
ATOM 731 C C . GLU A 1 96 ? -9.014 -0.309 -0.741 1.00 97.25 96 GLU A C 1
ATOM 733 O O . GLU A 1 96 ? -9.283 0.838 -0.378 1.00 97.25 96 GLU A O 1
ATOM 738 N N . GLN A 1 97 ? -8.791 -1.295 0.137 1.00 98.00 97 GLN A N 1
ATOM 739 C CA . GLN A 1 97 ? -8.803 -1.077 1.589 1.00 98.00 97 GLN A CA 1
ATOM 740 C C . GLN A 1 97 ? -7.714 -0.089 2.031 1.00 98.00 97 GLN A C 1
ATOM 742 O O . GLN A 1 97 ? -8.001 0.854 2.771 1.00 98.00 97 GLN A O 1
ATOM 747 N N . PHE A 1 98 ? -6.479 -0.242 1.538 1.00 98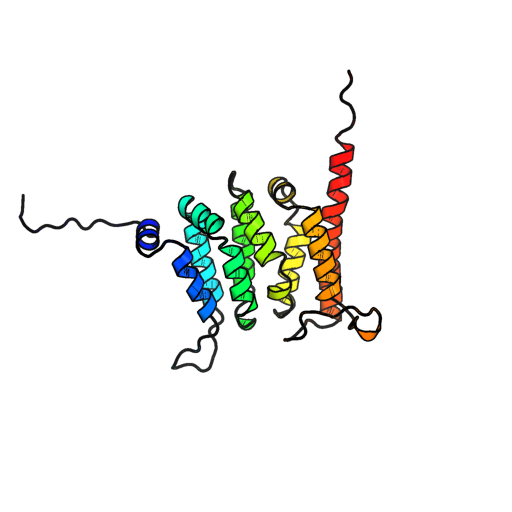.06 98 PHE A N 1
ATOM 748 C CA . PHE A 1 98 ? -5.399 0.697 1.856 1.00 98.06 98 PHE A CA 1
ATOM 749 C C . PHE A 1 98 ? -5.676 2.107 1.329 1.00 98.06 98 PHE A C 1
ATOM 751 O O . PHE A 1 98 ? -5.471 3.079 2.057 1.00 98.06 98 PHE A O 1
ATOM 758 N N . LEU A 1 99 ? -6.163 2.239 0.091 1.00 96.50 99 LEU A N 1
ATOM 759 C CA . LEU A 1 99 ? -6.463 3.547 -0.496 1.00 96.50 99 LEU A CA 1
ATOM 760 C C . LEU A 1 99 ? -7.645 4.228 0.207 1.00 96.50 99 LEU A C 1
ATOM 762 O O . LEU A 1 99 ? -7.581 5.424 0.488 1.00 96.50 99 LEU A O 1
ATOM 766 N N . SER A 1 100 ? -8.697 3.475 0.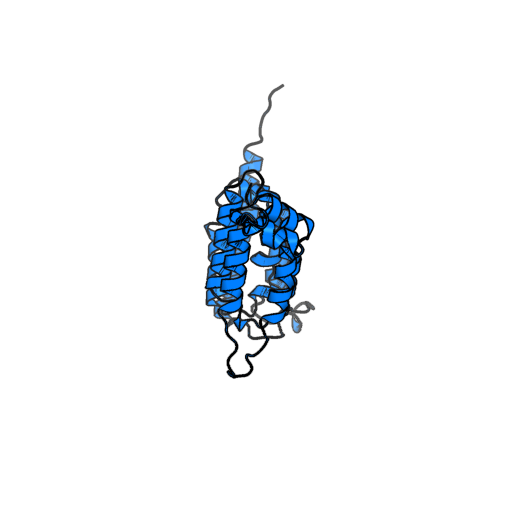540 1.00 95.81 100 SER A N 1
ATOM 767 C CA . SER A 1 100 ? -9.835 3.973 1.322 1.00 95.81 100 SER A CA 1
ATOM 768 C C . SER A 1 100 ? -9.388 4.470 2.695 1.00 95.81 100 SER A C 1
ATOM 770 O O . SER A 1 100 ? -9.771 5.562 3.119 1.00 95.81 100 SER A O 1
ATOM 772 N N . PHE A 1 101 ? -8.527 3.710 3.375 1.00 96.88 101 PHE A N 1
ATOM 773 C CA . PHE A 1 101 ? -8.031 4.112 4.683 1.00 96.88 101 PHE A CA 1
ATOM 774 C C . PHE A 1 101 ? -7.086 5.314 4.608 1.00 96.88 101 PHE A C 1
ATOM 776 O O . PHE A 1 101 ? -7.179 6.204 5.448 1.00 96.88 101 PHE A O 1
ATOM 783 N N . ALA A 1 102 ? -6.245 5.407 3.574 1.00 95.12 102 ALA A N 1
ATOM 784 C CA . ALA A 1 102 ? -5.422 6.590 3.339 1.00 95.12 102 ALA A CA 1
ATOM 785 C C . ALA A 1 102 ? -6.280 7.859 3.175 1.00 95.12 102 ALA A C 1
ATOM 787 O O . ALA A 1 102 ? -5.989 8.870 3.809 1.00 95.12 102 ALA A O 1
ATOM 788 N N . LYS A 1 103 ? -7.371 7.787 2.393 1.00 93.69 103 LYS A N 1
ATOM 789 C CA . LYS A 1 103 ? -8.339 8.890 2.238 1.00 93.69 103 LYS A CA 1
ATOM 790 C C . LYS A 1 103 ? -9.018 9.254 3.561 1.00 93.69 103 LYS A C 1
ATOM 792 O O . LYS A 1 103 ? -9.186 10.430 3.857 1.00 93.69 103 LYS A O 1
ATOM 797 N N . TYR A 1 104 ? -9.385 8.257 4.366 1.00 94.56 104 TYR A N 1
ATOM 798 C CA . TYR A 1 104 ? -9.949 8.488 5.697 1.00 94.56 104 TYR A CA 1
ATOM 799 C C . TYR A 1 104 ? -8.961 9.220 6.619 1.00 94.56 104 TYR A C 1
ATOM 801 O O . TYR A 1 104 ? -9.331 10.211 7.241 1.00 94.56 104 TYR A O 1
ATOM 809 N N . LEU A 1 105 ? -7.702 8.770 6.679 1.00 94.06 105 LEU A N 1
ATOM 810 C CA . LEU A 1 105 ? -6.674 9.388 7.522 1.00 94.06 105 LEU A CA 1
ATOM 811 C C . LEU A 1 105 ? -6.321 10.812 7.081 1.00 94.06 105 LEU A C 1
ATOM 813 O O . LEU A 1 105 ? -6.016 11.641 7.932 1.00 94.06 105 LEU A O 1
ATOM 817 N N . ASP A 1 106 ? -6.375 11.101 5.781 1.00 91.25 106 ASP A N 1
ATOM 818 C CA . ASP A 1 106 ? -6.164 12.451 5.243 1.00 91.25 106 ASP A CA 1
ATOM 819 C C . ASP A 1 106 ? -7.219 13.458 5.742 1.00 91.25 106 ASP A C 1
ATOM 821 O O . ASP A 1 106 ? -6.923 14.636 5.931 1.00 91.25 106 ASP A O 1
ATOM 825 N N . GLY A 1 107 ? -8.439 12.984 6.017 1.00 90.00 107 GLY A N 1
ATOM 826 C CA . GLY A 1 107 ? -9.521 13.787 6.592 1.00 90.00 107 GLY A CA 1
ATOM 827 C C . GLY A 1 107 ? -9.448 13.979 8.112 1.00 90.00 107 GLY A C 1
ATOM 828 O O . GLY A 1 107 ? -10.255 14.728 8.660 1.00 90.00 107 GLY A O 1
ATOM 829 N N . LEU A 1 108 ? -8.516 13.318 8.808 1.00 91.06 108 LEU A N 1
ATOM 830 C CA . LEU A 1 108 ? -8.366 13.418 10.262 1.00 91.06 108 LEU A CA 1
ATOM 831 C C . LEU A 1 108 ? -7.273 14.416 10.653 1.00 91.06 108 LEU A C 1
ATOM 833 O O . LEU A 1 108 ? -6.148 14.348 10.162 1.00 91.06 108 LEU A O 1
ATOM 837 N N . SER A 1 109 ? -7.556 15.264 11.644 1.00 88.56 109 SER A N 1
ATOM 838 C CA . SER A 1 109 ? -6.592 16.232 12.190 1.00 88.56 109 SER A CA 1
ATOM 839 C C . SER A 1 109 ? -5.323 15.575 12.751 1.00 88.56 109 SER A C 1
ATOM 841 O O . SER A 1 109 ? -4.226 16.102 12.585 1.00 88.56 109 SER A O 1
ATOM 843 N N . HIS A 1 110 ? -5.452 14.401 13.374 1.00 89.06 110 HIS A N 1
ATOM 844 C CA . HIS A 1 110 ? -4.348 13.617 13.942 1.00 89.06 110 HIS A CA 1
ATOM 845 C C . HIS A 1 110 ? -3.960 12.396 13.089 1.00 89.06 110 HIS A C 1
ATOM 847 O O . HIS A 1 110 ? -3.175 11.560 13.532 1.00 89.06 110 HIS A O 1
ATOM 853 N N . GLY A 1 111 ? -4.483 12.275 11.862 1.00 91.75 111 GLY A N 1
ATOM 854 C CA . GLY A 1 111 ? -4.253 11.111 10.995 1.00 91.75 111 GLY A CA 1
ATOM 855 C C . GLY A 1 111 ? -2.869 11.065 10.338 1.00 91.75 111 GLY A C 1
ATOM 856 O O . GLY A 1 111 ? -2.401 9.989 9.956 1.00 91.75 111 GLY A O 1
ATOM 857 N N . ALA A 1 112 ? -2.182 12.208 10.240 1.00 92.56 112 ALA A N 1
ATOM 858 C CA . ALA A 1 112 ? -0.925 12.355 9.503 1.00 92.56 112 ALA A CA 1
ATOM 859 C C . ALA A 1 112 ? 0.181 11.345 9.894 1.00 92.56 112 ALA A C 1
ATOM 861 O O . ALA A 1 112 ? 0.769 10.738 8.994 1.00 92.56 112 ALA A O 1
ATOM 862 N N . PRO A 1 113 ? 0.478 11.077 11.183 1.00 94.00 113 PRO A N 1
ATOM 863 C CA . PRO A 1 113 ? 1.533 10.127 11.546 1.00 94.00 113 PRO A CA 1
ATOM 864 C C . PRO A 1 113 ? 1.244 8.698 11.070 1.00 94.00 113 PRO A C 1
ATOM 866 O O . PRO A 1 113 ? 2.139 8.018 10.562 1.00 94.00 113 PRO A O 1
ATOM 869 N N . LEU A 1 114 ? -0.009 8.252 11.194 1.00 95.75 114 LEU A N 1
ATOM 870 C CA . LEU A 1 114 ? -0.418 6.912 10.783 1.00 95.75 114 LEU A CA 1
ATOM 871 C C . LEU A 1 114 ? -0.499 6.800 9.254 1.00 95.75 114 LEU A C 1
ATOM 873 O O . LEU A 1 114 ? -0.057 5.798 8.690 1.00 95.75 114 LEU A O 1
ATOM 877 N N . LEU A 1 115 ? -0.964 7.858 8.578 1.00 95.31 115 LEU A N 1
ATOM 878 C CA . LEU A 1 115 ? -0.965 7.958 7.117 1.00 95.31 115 LEU A CA 1
ATOM 879 C C . LEU A 1 115 ? 0.455 7.864 6.566 1.00 95.31 115 LEU A C 1
ATOM 881 O O . LEU A 1 115 ? 0.710 7.108 5.630 1.00 95.31 115 LEU A O 1
ATOM 885 N N . LYS A 1 116 ? 1.402 8.576 7.183 1.00 93.56 116 LYS A N 1
ATOM 886 C CA . LYS A 1 116 ? 2.820 8.484 6.834 1.00 93.56 116 LYS A CA 1
ATOM 887 C C . LYS A 1 116 ? 3.327 7.046 6.952 1.00 93.56 116 LYS A C 1
ATOM 889 O O . LYS A 1 116 ? 3.984 6.562 6.037 1.00 93.56 116 LYS A O 1
ATOM 894 N N . GLN A 1 117 ? 2.991 6.355 8.041 1.00 95.81 117 GLN A N 1
ATOM 895 C CA . GLN A 1 117 ? 3.384 4.962 8.260 1.00 95.81 117 GLN A CA 1
ATOM 896 C C . GLN A 1 117 ? 2.822 4.020 7.183 1.00 95.81 117 GLN A C 1
ATOM 898 O O . GLN A 1 117 ? 3.550 3.179 6.654 1.00 95.81 117 GLN A O 1
ATOM 903 N N . LEU A 1 118 ? 1.543 4.188 6.836 1.00 97.12 118 LEU A N 1
ATOM 904 C CA . LEU A 1 118 ? 0.881 3.455 5.758 1.00 97.12 118 LEU A CA 1
ATOM 905 C C . LEU A 1 118 ? 1.582 3.697 4.412 1.00 97.12 118 LEU A C 1
ATOM 907 O O . LEU A 1 118 ? 1.839 2.758 3.661 1.00 97.12 118 LEU A O 1
ATOM 911 N N . CYS A 1 119 ? 1.934 4.945 4.109 1.00 95.19 119 CYS A N 1
ATOM 912 C CA . CYS A 1 119 ? 2.602 5.283 2.857 1.00 95.19 119 CYS A CA 1
ATOM 913 C C . CYS A 1 119 ? 4.010 4.690 2.783 1.00 95.19 119 CYS A C 1
ATOM 915 O O . CYS A 1 119 ? 4.333 4.006 1.813 1.00 95.19 119 CYS A O 1
ATOM 917 N N . ASP A 1 120 ? 4.823 4.920 3.814 1.00 94.25 120 ASP A N 1
ATOM 918 C CA . ASP A 1 120 ? 6.236 4.535 3.846 1.00 94.25 120 ASP A CA 1
ATOM 919 C C . ASP A 1 120 ? 6.419 3.010 3.769 1.00 94.25 120 ASP A C 1
ATOM 921 O O . ASP A 1 120 ? 7.348 2.534 3.117 1.00 94.25 120 ASP A O 1
ATOM 925 N N . HIS A 1 121 ? 5.538 2.242 4.417 1.00 96.88 121 HIS A N 1
ATOM 926 C CA . HIS A 1 121 ? 5.719 0.795 4.564 1.00 96.88 121 HIS A CA 1
ATOM 927 C C . HIS A 1 121 ? 4.837 -0.055 3.655 1.00 96.88 121 HIS A C 1
ATOM 929 O O . HIS A 1 121 ? 5.191 -1.206 3.395 1.00 96.88 121 HIS A O 1
ATOM 935 N N . ILE A 1 122 ? 3.729 0.498 3.151 1.00 97.81 122 ILE A N 1
ATOM 936 C CA . ILE A 1 122 ? 2.813 -0.211 2.254 1.00 97.81 122 ILE A CA 1
ATOM 937 C C . ILE A 1 122 ? 2.841 0.414 0.860 1.00 97.81 122 ILE A C 1
ATOM 939 O O . ILE A 1 122 ? 3.354 -0.194 -0.077 1.00 97.81 122 ILE A O 1
ATOM 943 N N . LEU A 1 123 ? 2.314 1.632 0.692 1.00 96.69 123 LEU A N 1
ATOM 944 C CA . LEU A 1 123 ? 2.045 2.189 -0.646 1.00 96.69 123 LEU A CA 1
ATOM 945 C C . LEU A 1 123 ? 3.321 2.447 -1.462 1.00 96.69 123 LEU A C 1
ATOM 947 O O . LEU A 1 123 ? 3.335 2.233 -2.672 1.00 96.69 123 LEU A O 1
ATOM 951 N N . PHE A 1 124 ? 4.403 2.877 -0.813 1.00 96.00 124 PHE A N 1
ATOM 952 C CA . PHE A 1 124 ? 5.686 3.179 -1.460 1.00 96.00 124 PHE A CA 1
ATOM 953 C C . PHE A 1 124 ? 6.698 2.041 -1.385 1.00 96.00 124 PHE A C 1
ATOM 955 O O . PHE A 1 124 ? 7.865 2.222 -1.748 1.00 96.00 124 PHE A O 1
ATOM 962 N N . ASN A 1 125 ? 6.265 0.873 -0.923 1.00 97.00 125 ASN A N 1
ATOM 963 C CA . ASN A 1 125 ? 7.119 -0.285 -0.787 1.00 97.00 125 ASN A CA 1
ATOM 964 C C . ASN A 1 125 ? 7.039 -1.172 -2.040 1.00 97.00 125 ASN A C 1
ATOM 966 O O . ASN A 1 125 ? 6.102 -1.959 -2.187 1.00 97.00 125 ASN A O 1
ATOM 970 N N . PRO A 1 126 ? 8.013 -1.091 -2.961 1.00 96.88 126 PRO A N 1
ATOM 971 C CA . PRO A 1 126 ? 7.943 -1.835 -4.212 1.00 96.88 126 PRO A CA 1
ATOM 972 C C . PRO A 1 126 ? 8.038 -3.353 -4.032 1.00 96.88 126 PRO A C 1
ATOM 974 O O . PRO A 1 126 ? 7.574 -4.071 -4.914 1.00 96.88 126 PRO A O 1
ATOM 977 N N . ALA A 1 127 ? 8.596 -3.848 -2.921 1.00 95.88 127 ALA A N 1
ATOM 978 C CA . ALA A 1 127 ? 8.739 -5.283 -2.669 1.00 95.88 127 ALA A CA 1
ATOM 979 C C . ALA A 1 127 ? 7.381 -5.985 -2.495 1.00 95.88 127 ALA A C 1
ATOM 981 O O . ALA A 1 127 ? 7.227 -7.150 -2.875 1.00 95.88 127 ALA A O 1
ATOM 982 N N . ILE A 1 128 ? 6.379 -5.260 -1.988 1.00 96.69 128 ILE A N 1
ATOM 983 C CA . ILE A 1 128 ? 4.997 -5.741 -1.902 1.00 96.69 128 ILE A CA 1
ATOM 984 C C . ILE A 1 128 ? 4.396 -5.831 -3.310 1.00 96.69 128 ILE A C 1
ATOM 986 O O . ILE A 1 128 ? 3.825 -6.855 -3.680 1.00 96.69 128 ILE A O 1
ATOM 990 N N . TRP A 1 129 ? 4.557 -4.777 -4.115 1.00 97.31 129 TRP A N 1
ATOM 991 C CA . TRP A 1 129 ? 3.775 -4.591 -5.340 1.00 97.31 129 TRP A CA 1
ATOM 992 C C . TRP A 1 129 ? 4.360 -5.230 -6.597 1.00 97.31 129 TRP A C 1
ATOM 994 O O . TRP A 1 129 ? 3.579 -5.653 -7.446 1.00 97.31 129 TRP A O 1
ATOM 1004 N N . ILE A 1 130 ? 5.687 -5.325 -6.736 1.00 96.38 130 ILE A N 1
ATOM 1005 C CA . ILE A 1 130 ? 6.353 -5.697 -8.003 1.00 96.38 130 ILE A CA 1
ATOM 1006 C C . ILE A 1 130 ? 5.891 -7.047 -8.573 1.00 96.38 130 ILE A C 1
ATOM 1008 O O . ILE A 1 130 ? 5.856 -7.224 -9.789 1.00 96.38 130 ILE A O 1
ATOM 1012 N N . HIS A 1 131 ? 5.482 -7.967 -7.700 1.00 95.25 131 HIS A N 1
ATOM 1013 C CA . HIS A 1 131 ? 5.056 -9.324 -8.047 1.00 95.25 131 HIS A CA 1
ATOM 1014 C C . HIS A 1 131 ? 3.536 -9.522 -8.088 1.00 95.25 131 HIS A C 1
ATOM 1016 O O . HIS A 1 131 ? 3.048 -10.636 -8.267 1.00 95.25 131 HIS A O 1
ATOM 1022 N N . THR A 1 132 ? 2.768 -8.451 -7.902 1.00 95.81 132 THR A N 1
ATOM 1023 C CA . THR A 1 132 ? 1.302 -8.489 -7.992 1.00 95.81 132 THR A CA 1
ATOM 1024 C C . THR A 1 132 ? 0.847 -8.402 -9.453 1.00 95.81 132 THR A C 1
ATOM 1026 O O . THR A 1 132 ? 1.628 -7.977 -10.310 1.00 95.81 132 THR A O 1
ATOM 1029 N N . PRO A 1 133 ? -0.407 -8.756 -9.790 1.00 95.31 133 PRO A N 1
ATOM 1030 C CA . PRO A 1 133 ? -0.910 -8.586 -11.150 1.00 95.31 133 PRO A CA 1
ATOM 1031 C C . PRO A 1 133 ? -0.754 -7.139 -11.639 1.00 95.31 133 PRO A C 1
ATOM 1033 O O . PRO A 1 133 ? -1.111 -6.199 -10.928 1.00 95.31 133 PRO A O 1
ATOM 1036 N N . ALA A 1 134 ? -0.290 -6.944 -12.877 1.00 95.81 134 ALA A N 1
ATOM 1037 C CA . ALA A 1 134 ? 0.008 -5.616 -13.426 1.00 95.81 134 ALA A CA 1
ATOM 1038 C C . ALA A 1 134 ? -1.174 -4.633 -13.335 1.00 95.81 134 ALA A C 1
ATOM 1040 O O . ALA A 1 134 ? -0.976 -3.444 -13.103 1.00 95.81 134 ALA A O 1
ATOM 1041 N N . LYS A 1 135 ? -2.414 -5.130 -13.439 1.00 96.31 135 LYS A N 1
ATOM 1042 C CA . LYS A 1 135 ? -3.633 -4.326 -13.246 1.00 96.31 135 LYS A CA 1
ATOM 1043 C C . LYS A 1 135 ? -3.714 -3.694 -11.851 1.00 96.31 135 LYS A C 1
ATOM 1045 O O . LYS A 1 135 ? -4.105 -2.539 -11.749 1.00 96.31 135 LYS A O 1
ATOM 1050 N N . VAL A 1 136 ? -3.325 -4.419 -10.798 1.00 97.44 136 VAL A N 1
ATOM 1051 C CA . VAL A 1 136 ? -3.306 -3.908 -9.414 1.00 97.44 136 VAL A CA 1
ATOM 1052 C C . VAL A 1 136 ? -2.233 -2.831 -9.270 1.00 97.44 136 VAL A C 1
ATOM 1054 O O . VAL A 1 136 ? -2.507 -1.755 -8.743 1.00 97.44 136 VAL A O 1
ATOM 1057 N N . GLN A 1 137 ? -1.038 -3.077 -9.815 1.00 97.88 137 GLN A N 1
ATOM 1058 C CA . GLN A 1 137 ? 0.051 -2.095 -9.819 1.00 97.88 137 GLN A CA 1
ATOM 1059 C C . GLN A 1 137 ? -0.354 -0.812 -10.559 1.00 97.88 137 GLN A C 1
ATOM 1061 O O . GLN A 1 137 ? -0.137 0.288 -10.056 1.00 97.88 137 GLN A O 1
ATOM 1066 N N . LEU A 1 138 ? -0.987 -0.942 -11.731 1.00 97.44 138 LEU A N 1
ATOM 1067 C CA . LEU A 1 138 ? -1.484 0.196 -12.504 1.00 97.44 138 LEU A CA 1
ATOM 1068 C C . LEU A 1 138 ? -2.498 1.003 -11.693 1.00 97.44 138 LEU A C 1
ATOM 1070 O O . LEU A 1 138 ? -2.342 2.214 -11.594 1.00 97.44 138 LEU A O 1
ATOM 1074 N N . SER A 1 139 ? -3.472 0.353 -11.047 1.00 97.75 139 SER A N 1
ATOM 1075 C CA . SER A 1 139 ? -4.431 1.045 -10.176 1.00 97.75 139 SER A CA 1
ATOM 1076 C C . SER A 1 139 ? -3.745 1.840 -9.059 1.00 97.75 139 SER A C 1
ATOM 1078 O O . SER A 1 139 ? -4.104 2.996 -8.837 1.00 97.75 139 SER A O 1
ATOM 1080 N N . LEU A 1 140 ? -2.732 1.265 -8.400 1.00 97.81 140 LEU A N 1
ATOM 1081 C CA . LEU A 1 140 ? -1.961 1.960 -7.366 1.00 97.81 140 LEU A CA 1
ATOM 1082 C C . LEU A 1 140 ? -1.253 3.196 -7.930 1.00 97.81 140 LEU A C 1
ATOM 1084 O O . LEU A 1 140 ? -1.431 4.299 -7.414 1.00 97.81 140 LEU A O 1
ATOM 1088 N N . TYR A 1 141 ? -0.446 3.036 -8.981 1.00 97.38 141 TYR A N 1
ATOM 1089 C CA . TYR A 1 141 ? 0.367 4.145 -9.486 1.00 97.38 141 TYR A CA 1
ATOM 1090 C C . TYR A 1 141 ? -0.460 5.206 -10.211 1.00 97.38 141 TYR A C 1
ATOM 1092 O O . TYR A 1 141 ? -0.111 6.383 -10.133 1.00 97.38 141 TYR A O 1
ATOM 1100 N N . THR A 1 142 ? -1.582 4.839 -10.836 1.00 96.19 142 THR A N 1
ATOM 1101 C CA . THR A 1 142 ? -2.558 5.810 -11.341 1.00 96.19 142 THR A CA 1
ATOM 1102 C C . THR A 1 142 ? -3.102 6.653 -10.192 1.00 96.19 142 THR A C 1
ATOM 1104 O O . THR A 1 142 ? -2.995 7.875 -10.267 1.00 96.19 142 THR A O 1
ATOM 1107 N N . TYR A 1 143 ? -3.578 6.035 -9.105 1.00 95.12 143 TYR A N 1
ATOM 1108 C CA . TYR A 1 143 ? -4.067 6.765 -7.930 1.00 95.12 143 TYR A CA 1
ATOM 1109 C C . TYR A 1 143 ? -3.003 7.705 -7.343 1.00 95.12 143 TYR A C 1
ATOM 1111 O O . TYR A 1 143 ? -3.268 8.894 -7.147 1.00 95.12 143 TYR A O 1
ATOM 1119 N N . LEU A 1 144 ? -1.782 7.197 -7.126 1.00 93.88 144 LEU A N 1
ATOM 1120 C CA . LEU A 1 144 ? -0.663 7.993 -6.611 1.00 93.88 144 LEU A CA 1
ATOM 1121 C C . LEU A 1 144 ? -0.370 9.207 -7.501 1.00 93.88 144 LEU A C 1
ATOM 1123 O O . LEU A 1 144 ? -0.144 10.304 -6.999 1.00 93.88 144 LEU A O 1
ATOM 1127 N N . SER A 1 145 ? -0.411 9.024 -8.820 1.00 92.19 145 SER A N 1
ATOM 1128 C CA . SER A 1 145 ? -0.125 10.085 -9.787 1.00 92.19 145 SER A CA 1
ATOM 1129 C C . SER A 1 145 ? -1.287 11.042 -10.066 1.00 92.19 145 SER A C 1
ATOM 1131 O O . SER A 1 145 ? -1.051 12.091 -10.650 1.00 92.19 145 SER A O 1
ATOM 1133 N N . ALA A 1 146 ? -2.533 10.699 -9.737 1.00 90.19 146 ALA A N 1
ATOM 1134 C CA . ALA A 1 146 ? -3.701 11.485 -10.148 1.00 90.19 146 ALA A CA 1
ATOM 1135 C C . ALA A 1 146 ? -4.421 12.143 -8.968 1.00 90.19 146 ALA A C 1
ATOM 1137 O O . ALA A 1 146 ? -4.783 13.314 -9.042 1.00 90.19 146 ALA A O 1
ATOM 1138 N N . GLU A 1 147 ? -4.615 11.404 -7.879 1.00 87.75 147 GLU A N 1
ATOM 1139 C CA . GLU A 1 147 ? -5.466 11.830 -6.763 1.00 87.75 147 GLU A CA 1
ATOM 1140 C C . GLU A 1 147 ? -4.658 12.124 -5.499 1.00 87.75 147 GLU A C 1
ATOM 1142 O O . GLU A 1 147 ? -5.016 12.993 -4.708 1.00 87.75 147 GLU A O 1
ATOM 1147 N N . PHE A 1 148 ? -3.551 11.413 -5.297 1.00 84.44 148 PHE A N 1
ATOM 1148 C CA . PHE A 1 148 ? -2.919 11.345 -3.987 1.00 84.44 148 PHE A CA 1
ATOM 1149 C C . PHE A 1 148 ? -2.269 12.662 -3.532 1.00 84.44 148 PHE A C 1
ATOM 1151 O O . PHE A 1 148 ? -2.416 13.045 -2.381 1.00 84.44 148 PHE A O 1
ATOM 1158 N N . ILE A 1 149 ? -1.621 13.427 -4.421 1.00 78.94 149 ILE A N 1
ATOM 1159 C CA . ILE A 1 149 ? -1.057 14.756 -4.075 1.00 78.94 149 ILE A CA 1
ATOM 1160 C C . ILE A 1 149 ? -2.135 15.863 -4.147 1.00 78.94 149 ILE A C 1
ATOM 1162 O O . ILE A 1 149 ? -1.822 17.058 -4.148 1.00 78.94 149 ILE A O 1
ATOM 1166 N N . GLY A 1 150 ? -3.416 15.496 -4.228 1.00 70.31 150 GLY A N 1
ATOM 1167 C CA . GLY A 1 150 ? -4.530 16.431 -4.371 1.00 70.31 150 GLY A CA 1
ATOM 1168 C C . GLY A 1 150 ? -4.750 17.331 -3.152 1.00 70.31 150 GLY A C 1
ATOM 1169 O O . GLY A 1 150 ? -5.131 18.487 -3.323 1.00 70.31 150 GLY A O 1
ATOM 1170 N N . THR A 1 151 ? -4.443 16.861 -1.939 1.00 70.25 151 THR A N 1
ATOM 1171 C CA . THR A 1 151 ? -4.745 17.578 -0.688 1.00 70.25 151 THR A CA 1
ATOM 1172 C C . THR A 1 151 ? -3.499 18.169 -0.020 1.00 70.25 151 THR A C 1
ATOM 1174 O O . THR A 1 151 ? -2.373 17.685 -0.178 1.00 70.25 151 THR A O 1
ATOM 1177 N N . ALA A 1 152 ? -3.680 19.272 0.716 1.00 63.09 152 ALA A N 1
ATOM 1178 C CA . ALA A 1 152 ? -2.593 19.937 1.440 1.00 63.09 152 ALA A CA 1
ATOM 1179 C C . ALA A 1 152 ? -2.018 19.052 2.561 1.00 63.09 152 ALA A C 1
ATOM 1181 O O . ALA A 1 152 ? -0.808 19.059 2.785 1.00 63.09 152 ALA A O 1
ATOM 1182 N N . THR A 1 153 ? -2.869 18.252 3.208 1.00 70.12 153 THR A N 1
ATOM 1183 C CA . THR A 1 153 ? -2.513 17.366 4.323 1.00 70.12 153 THR A CA 1
ATOM 1184 C C . THR A 1 153 ? -1.598 16.220 3.887 1.00 70.12 153 THR A C 1
ATOM 1186 O O . THR A 1 153 ? -0.525 16.048 4.471 1.00 70.12 153 THR A O 1
ATOM 1189 N N . ILE A 1 154 ? -1.913 15.490 2.808 1.00 72.75 154 ILE A N 1
ATOM 1190 C CA . ILE A 1 154 ? -0.977 14.505 2.230 1.00 72.75 154 ILE A CA 1
ATOM 1191 C C . ILE A 1 154 ? 0.354 15.172 1.840 1.00 72.75 154 ILE A C 1
ATOM 1193 O O . ILE A 1 154 ? 1.436 14.628 2.086 1.00 72.75 154 ILE A O 1
ATOM 1197 N N . TYR A 1 155 ? 0.296 16.380 1.274 1.00 68.69 155 TYR A N 1
ATOM 1198 C CA . TYR A 1 155 ? 1.478 17.086 0.779 1.00 68.69 155 TYR A CA 1
ATOM 1199 C C . TYR A 1 155 ? 2.458 17.542 1.877 1.00 68.69 155 TYR A C 1
ATOM 1201 O O . TYR A 1 155 ? 3.653 17.703 1.594 1.00 68.69 155 TYR A O 1
ATOM 1209 N N . THR A 1 156 ? 1.984 17.769 3.105 1.00 71.62 156 THR A N 1
ATOM 1210 C CA . THR A 1 156 ? 2.815 18.082 4.284 1.00 71.62 156 THR A CA 1
ATOM 1211 C C . THR A 1 156 ? 3.224 16.829 5.056 1.00 71.62 156 THR A C 1
ATOM 1213 O O . THR A 1 156 ? 4.338 16.764 5.573 1.00 71.62 156 THR A O 1
ATOM 1216 N N . THR A 1 157 ? 2.359 15.813 5.091 1.00 75.81 157 THR A N 1
ATOM 1217 C CA . THR A 1 157 ? 2.588 14.543 5.801 1.00 75.81 157 THR A CA 1
ATOM 1218 C C . THR A 1 157 ? 3.759 13.753 5.216 1.00 75.81 157 THR A C 1
ATOM 1220 O O . THR A 1 157 ? 4.538 13.120 5.937 1.00 75.81 157 THR A O 1
ATOM 1223 N N . ILE A 1 158 ? 3.905 13.784 3.894 1.00 80.00 158 ILE A N 1
ATOM 1224 C CA . ILE A 1 158 ? 4.927 13.019 3.190 1.00 80.00 158 ILE A CA 1
ATOM 1225 C C . ILE A 1 158 ? 6.255 13.775 3.194 1.00 80.00 158 ILE A C 1
ATOM 1227 O O . ILE A 1 158 ? 6.349 14.921 2.749 1.00 80.00 158 ILE A O 1
ATOM 1231 N N . ARG A 1 159 ? 7.333 13.098 3.617 1.00 81.62 159 ARG A N 1
ATOM 1232 C CA . ARG A 1 159 ? 8.704 13.617 3.489 1.00 81.62 159 ARG A CA 1
ATOM 1233 C C . ARG A 1 159 ? 9.117 13.616 2.020 1.00 81.62 159 ARG A C 1
ATOM 1235 O O . ARG A 1 159 ? 9.778 12.687 1.569 1.00 81.62 159 ARG A O 1
ATOM 1242 N N . ARG A 1 160 ? 8.762 14.674 1.289 1.00 81.81 160 ARG A N 1
ATOM 1243 C CA . ARG A 1 160 ? 8.924 14.777 -0.174 1.00 81.81 160 ARG A CA 1
ATOM 1244 C C . ARG A 1 160 ? 10.282 14.313 -0.685 1.00 81.81 160 ARG A C 1
ATOM 1246 O O . ARG A 1 160 ? 10.319 13.477 -1.575 1.00 81.81 160 ARG A O 1
ATOM 1253 N N . VAL A 1 161 ? 11.381 14.800 -0.102 1.00 86.06 161 VAL A N 1
ATOM 1254 C CA . VAL A 1 161 ? 12.740 14.388 -0.498 1.00 86.06 161 VAL A CA 1
ATOM 1255 C C . VAL A 1 161 ? 12.927 12.879 -0.320 1.00 86.06 161 VAL A C 1
ATOM 1257 O O . VAL A 1 161 ? 13.383 12.203 -1.236 1.00 86.06 161 VAL A O 1
ATOM 1260 N N . GLY A 1 162 ? 12.505 12.334 0.824 1.00 89.25 162 GLY A N 1
ATOM 1261 C CA . GLY A 1 162 ? 12.542 10.895 1.086 1.00 89.25 162 GLY A CA 1
ATOM 1262 C C . GLY A 1 162 ? 11.703 10.095 0.089 1.00 89.25 162 GLY A C 1
ATOM 1263 O O . GLY A 1 162 ? 12.167 9.087 -0.432 1.00 89.25 162 GLY A O 1
ATOM 1264 N N . THR A 1 163 ? 10.506 10.572 -0.249 1.00 91.06 163 THR A N 1
ATOM 1265 C CA . THR A 1 163 ? 9.620 9.905 -1.215 1.00 91.06 163 THR A CA 1
ATOM 1266 C C . THR A 1 163 ? 10.155 9.972 -2.638 1.00 91.06 1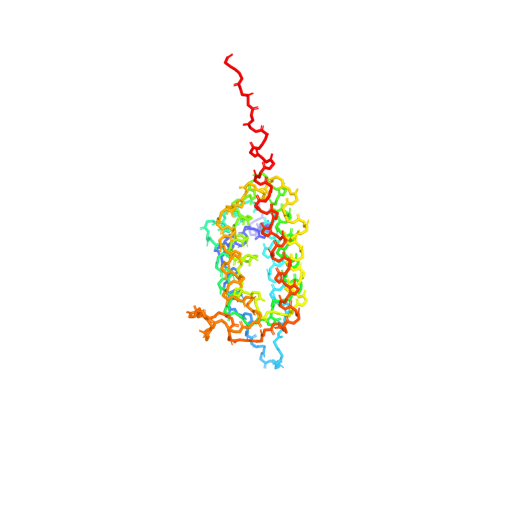63 THR A C 1
ATOM 1268 O O . THR A 1 163 ? 10.101 8.971 -3.345 1.00 91.06 163 THR A O 1
ATOM 1271 N N . VAL A 1 164 ? 10.738 11.098 -3.056 1.00 92.94 164 VAL A N 1
ATOM 1272 C CA . VAL A 1 164 ? 11.418 11.203 -4.355 1.00 92.94 164 VAL A CA 1
ATOM 1273 C C . VAL A 1 164 ? 12.579 10.211 -4.421 1.00 92.94 164 VAL A C 1
ATOM 1275 O O . VAL A 1 164 ? 12.669 9.454 -5.385 1.00 92.94 164 VAL A O 1
ATOM 1278 N N . LEU A 1 165 ? 13.420 10.140 -3.384 1.00 93.44 165 LEU A N 1
ATOM 1279 C CA . LEU A 1 165 ? 14.515 9.165 -3.320 1.00 93.44 165 LEU A CA 1
ATOM 1280 C C . LEU A 1 165 ? 13.999 7.718 -3.371 1.00 93.44 165 LEU A C 1
ATOM 1282 O O . LEU A 1 165 ? 14.541 6.897 -4.113 1.00 93.44 165 LEU A O 1
ATOM 1286 N N . GLN A 1 166 ? 12.920 7.415 -2.648 1.00 94.06 166 GLN A N 1
ATOM 1287 C CA . GLN A 1 166 ? 12.293 6.093 -2.638 1.00 94.06 166 GLN A CA 1
ATOM 1288 C C . GLN A 1 166 ? 11.705 5.713 -4.008 1.00 94.06 166 GLN A C 1
ATOM 1290 O O . GLN A 1 166 ? 11.858 4.571 -4.453 1.00 94.06 166 GLN A O 1
ATOM 1295 N N . LEU A 1 167 ? 11.071 6.652 -4.715 1.00 95.19 167 LEU A N 1
ATOM 1296 C CA . LEU A 1 167 ? 10.560 6.435 -6.073 1.00 95.19 167 LEU A CA 1
ATOM 1297 C C . LEU A 1 167 ? 11.695 6.248 -7.079 1.00 95.19 167 LEU A C 1
ATOM 1299 O O . LEU A 1 167 ? 11.619 5.357 -7.922 1.00 95.19 167 LEU A O 1
ATOM 1303 N N . MET A 1 168 ? 12.773 7.025 -6.960 1.00 96.00 168 MET A N 1
ATOM 1304 C CA . MET A 1 168 ? 13.970 6.849 -7.787 1.00 96.00 168 MET A CA 1
ATOM 1305 C C . MET A 1 168 ? 14.600 5.474 -7.559 1.00 96.00 168 MET A C 1
ATOM 1307 O O . MET A 1 168 ? 14.920 4.777 -8.521 1.00 96.00 168 MET A O 1
ATOM 1311 N N . HIS A 1 169 ? 14.710 5.032 -6.303 1.00 95.81 169 HIS A N 1
ATOM 1312 C CA . HIS A 1 169 ? 15.145 3.676 -5.972 1.00 95.81 169 HIS A CA 1
ATOM 1313 C C . HIS A 1 169 ? 14.196 2.623 -6.574 1.00 95.81 169 HIS A C 1
ATOM 1315 O O . HIS A 1 169 ? 14.645 1.660 -7.193 1.00 95.81 169 HIS A O 1
ATOM 1321 N N . THR A 1 170 ? 12.883 2.820 -6.469 1.00 97.12 170 THR A N 1
ATOM 1322 C CA . THR A 1 170 ? 11.873 1.922 -7.050 1.00 97.12 170 THR A CA 1
ATOM 1323 C C . THR A 1 170 ? 12.027 1.790 -8.571 1.00 97.12 170 THR A C 1
ATOM 1325 O O . THR A 1 170 ? 12.117 0.678 -9.096 1.00 97.12 170 THR A O 1
ATOM 1328 N N . LEU A 1 171 ? 12.147 2.913 -9.280 1.00 96.56 171 LEU A N 1
ATOM 1329 C CA . LEU A 1 171 ? 12.360 2.960 -10.728 1.00 96.56 171 LEU A CA 1
ATOM 1330 C C . LEU A 1 171 ? 13.691 2.337 -11.160 1.00 96.56 171 LEU A C 1
ATOM 1332 O O . LEU A 1 171 ? 13.757 1.733 -12.232 1.00 96.56 171 LEU A O 1
ATOM 1336 N N . LYS A 1 172 ? 14.745 2.513 -10.355 1.00 95.00 172 LYS A N 1
ATOM 1337 C CA . LYS A 1 172 ? 16.099 2.028 -10.644 1.00 95.00 172 LYS A CA 1
ATOM 1338 C C . LYS A 1 172 ? 16.231 0.521 -10.423 1.00 95.00 172 LYS A C 1
ATOM 1340 O O . LYS A 1 172 ? 16.761 -0.169 -11.285 1.00 95.00 172 LYS A O 1
ATOM 1345 N N . TYR A 1 173 ? 15.764 0.017 -9.281 1.00 96.00 173 TYR A N 1
ATOM 1346 C CA . TYR A 1 173 ? 16.050 -1.354 -8.849 1.00 96.00 173 TYR A CA 1
ATOM 1347 C C . TYR A 1 173 ? 14.907 -2.340 -9.111 1.00 96.00 173 TYR A C 1
ATOM 1349 O O . TYR A 1 173 ? 15.194 -3.512 -9.325 1.00 96.00 173 TYR A O 1
ATOM 1357 N N . TYR A 1 174 ? 13.643 -1.903 -9.134 1.00 96.56 174 TYR A N 1
ATOM 1358 C CA . TYR A 1 174 ? 12.490 -2.806 -9.291 1.00 96.56 174 TYR A CA 1
ATOM 1359 C C . TYR A 1 174 ? 11.833 -2.715 -10.667 1.00 96.56 174 TYR A C 1
ATOM 1361 O O . TYR A 1 174 ? 11.561 -3.741 -11.282 1.00 96.56 174 TYR A O 1
ATOM 1369 N N . TYR A 1 175 ? 11.589 -1.505 -11.174 1.00 96.81 175 TYR A N 1
ATOM 1370 C CA . TYR A 1 175 ? 10.825 -1.281 -12.411 1.00 96.81 175 TYR A CA 1
ATOM 1371 C C . TYR A 1 175 ? 11.718 -0.972 -13.612 1.00 96.81 175 TYR A C 1
ATOM 1373 O O . TYR A 1 175 ? 11.454 -0.047 -14.379 1.00 96.81 175 TYR A O 1
ATOM 1381 N N . TRP A 1 176 ? 12.803 -1.718 -13.779 1.00 94.44 176 TRP A N 1
ATOM 1382 C CA . TRP A 1 176 ? 13.667 -1.633 -14.955 1.00 94.44 176 TRP A CA 1
ATOM 1383 C C . TRP A 1 176 ? 13.028 -2.334 -16.163 1.00 94.44 176 TRP A C 1
ATOM 1385 O O . TRP A 1 176 ? 12.392 -3.378 -16.018 1.00 94.44 176 TRP A O 1
ATOM 1395 N N . VAL A 1 177 ? 13.197 -1.741 -17.350 1.00 92.94 177 VAL A N 1
ATOM 1396 C CA . VAL A 1 177 ? 12.665 -2.251 -18.632 1.00 92.94 177 VAL A CA 1
ATOM 1397 C C . VAL A 1 177 ? 13.539 -3.384 -19.175 1.00 92.94 177 VAL A C 1
ATOM 1399 O O . VAL A 1 177 ? 13.027 -4.393 -19.644 1.00 92.94 177 VAL A O 1
ATOM 1402 N N . VAL A 1 178 ? 14.858 -3.212 -19.077 1.00 91.06 178 VAL A N 1
ATOM 1403 C CA . VAL A 1 178 ? 15.891 -4.197 -19.422 1.00 91.06 178 VAL A CA 1
ATOM 1404 C C . VAL A 1 178 ? 16.749 -4.402 -18.180 1.00 91.06 178 VAL A C 1
ATOM 1406 O O . VAL A 1 178 ? 16.935 -3.451 -17.417 1.00 91.06 178 VAL A O 1
ATOM 1409 N N . ASN A 1 179 ? 17.220 -5.629 -17.946 1.00 90.25 179 ASN A N 1
ATOM 1410 C CA . ASN A 1 179 ? 18.022 -5.940 -16.767 1.00 90.25 179 ASN A CA 1
ATOM 1411 C C . ASN A 1 179 ? 19.286 -5.054 -16.747 1.00 90.25 179 ASN A C 1
ATOM 1413 O O . ASN A 1 179 ? 20.067 -5.093 -17.698 1.00 90.25 179 ASN A O 1
ATOM 1417 N N . PRO A 1 180 ? 19.485 -4.229 -15.702 1.00 90.75 180 PRO A N 1
ATOM 1418 C CA . PRO A 1 180 ? 20.575 -3.265 -15.673 1.00 90.75 180 PRO A CA 1
ATOM 1419 C C . PRO A 1 180 ? 21.924 -3.863 -15.233 1.00 90.75 180 PRO A C 1
ATOM 1421 O O . PRO A 1 180 ? 22.923 -3.140 -15.280 1.00 90.75 180 PRO A O 1
ATOM 1424 N N . ALA A 1 181 ? 21.971 -5.136 -14.812 1.00 88.94 181 ALA A N 1
ATOM 1425 C CA . ALA A 1 181 ? 23.173 -5.776 -14.269 1.00 88.94 181 ALA A CA 1
ATOM 1426 C C . ALA A 1 181 ? 24.367 -5.675 -15.230 1.00 88.94 181 ALA A C 1
ATOM 1428 O O . ALA A 1 181 ? 25.416 -5.154 -14.852 1.00 88.94 181 ALA A O 1
ATOM 1429 N N . ASP A 1 182 ? 24.159 -6.052 -16.493 1.00 83.25 182 ASP A N 1
ATOM 1430 C CA . ASP A 1 182 ? 25.225 -6.108 -17.501 1.00 83.25 182 ASP A CA 1
ATOM 1431 C C . ASP A 1 182 ? 25.650 -4.723 -18.013 1.00 83.25 182 ASP A C 1
ATOM 1433 O O . ASP A 1 182 ? 26.762 -4.545 -18.499 1.00 83.25 182 ASP A O 1
ATOM 1437 N N . SER A 1 183 ? 24.769 -3.723 -17.912 1.00 84.75 183 SER A N 1
ATOM 1438 C CA . SER A 1 183 ? 24.980 -2.395 -18.511 1.00 84.75 183 SER A CA 1
ATOM 1439 C C . SER A 1 183 ? 25.469 -1.330 -17.530 1.00 84.75 183 SER A C 1
ATOM 1441 O O . SER A 1 183 ? 26.019 -0.317 -17.954 1.00 84.75 183 SER A O 1
ATOM 1443 N N . SER A 1 184 ? 25.246 -1.511 -16.227 1.00 84.56 184 SER A N 1
ATOM 1444 C CA . SER A 1 184 ? 25.461 -0.441 -15.239 1.00 84.56 184 SER A CA 1
ATOM 1445 C C . SER A 1 184 ? 25.927 -0.917 -13.860 1.00 84.56 184 SER A C 1
ATOM 1447 O O . SER A 1 184 ? 26.031 -0.099 -12.944 1.00 84.56 184 SER A O 1
ATOM 1449 N N . GLY A 1 185 ? 26.178 -2.221 -13.679 1.00 82.94 185 GLY A N 1
ATOM 1450 C CA . GLY A 1 185 ? 26.597 -2.795 -12.393 1.00 82.94 185 GLY A CA 1
ATOM 1451 C C . GLY A 1 185 ? 25.541 -2.679 -11.284 1.00 82.94 185 GLY A C 1
ATOM 1452 O O . GLY A 1 185 ? 25.842 -2.842 -10.103 1.00 82.94 185 GLY A O 1
ATOM 1453 N N . ILE A 1 186 ? 24.295 -2.356 -11.643 1.00 90.00 186 ILE A N 1
ATOM 1454 C CA . ILE A 1 186 ? 23.168 -2.277 -10.717 1.00 90.00 186 ILE A CA 1
ATOM 1455 C C . ILE A 1 186 ? 22.656 -3.692 -10.475 1.00 90.00 186 ILE A C 1
ATOM 1457 O O . ILE A 1 186 ? 22.174 -4.327 -11.406 1.00 90.00 186 ILE A O 1
ATOM 1461 N N . ASN A 1 187 ? 22.655 -4.141 -9.219 1.00 92.81 187 ASN A N 1
ATOM 1462 C CA . ASN A 1 187 ? 21.994 -5.388 -8.838 1.00 92.81 187 ASN A CA 1
ATOM 1463 C C . ASN A 1 187 ? 20.466 -5.181 -8.799 1.00 92.81 187 ASN A C 1
ATOM 1465 O O . ASN A 1 187 ? 19.979 -4.488 -7.896 1.00 92.81 187 ASN A O 1
ATOM 1469 N N . PRO A 1 188 ? 19.694 -5.723 -9.762 1.00 93.31 188 PRO A N 1
ATOM 1470 C CA . PRO A 1 188 ? 18.241 -5.571 -9.781 1.00 93.31 188 PRO A CA 1
ATOM 1471 C C . PRO A 1 188 ? 17.570 -6.281 -8.596 1.00 93.31 188 PRO A C 1
ATOM 1473 O O . PRO A 1 188 ? 18.086 -7.255 -8.052 1.00 93.31 188 PRO A O 1
ATOM 1476 N N . LYS A 1 189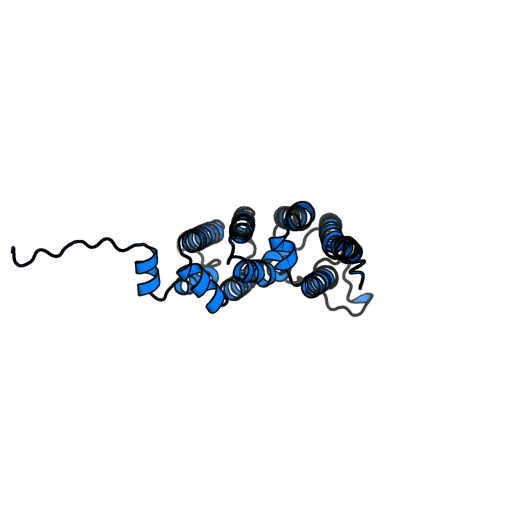 ? 16.379 -5.804 -8.226 1.00 94.31 189 LYS A N 1
ATOM 1477 C CA . LYS A 1 189 ? 15.493 -6.389 -7.209 1.00 94.31 189 LYS A CA 1
ATOM 1478 C C . LYS A 1 189 ? 14.181 -6.869 -7.838 1.00 94.31 189 LYS A C 1
ATOM 1480 O O . LYS A 1 189 ? 13.850 -6.482 -8.962 1.00 94.31 189 LYS A O 1
ATOM 1485 N N . GLY A 1 190 ? 13.435 -7.686 -7.092 1.00 89.12 190 GLY A N 1
ATOM 1486 C CA . GLY A 1 190 ? 12.162 -8.263 -7.531 1.00 89.12 190 GLY A CA 1
ATOM 1487 C C . GLY A 1 190 ? 12.349 -9.278 -8.654 1.00 89.12 190 GLY A C 1
ATOM 1488 O O . GLY A 1 190 ? 11.653 -9.200 -9.661 1.00 89.12 190 GLY A O 1
ATOM 1489 N N . LEU A 1 191 ? 13.346 -10.158 -8.520 1.00 90.38 191 LEU A N 1
ATOM 1490 C CA . LEU A 1 191 ? 13.642 -11.250 -9.461 1.00 90.38 191 LEU A CA 1
ATOM 1491 C C . LEU A 1 191 ? 13.003 -12.583 -9.040 1.00 90.38 191 LEU A C 1
ATOM 1493 O O . LEU A 1 191 ? 12.968 -13.528 -9.818 1.00 90.38 191 LEU A O 1
ATOM 1497 N N . ASP A 1 192 ? 12.513 -12.651 -7.809 1.00 88.06 192 ASP A N 1
ATOM 1498 C CA . ASP A 1 192 ? 12.060 -13.831 -7.074 1.00 88.06 192 ASP A CA 1
ATOM 1499 C C . ASP A 1 192 ? 10.614 -14.253 -7.388 1.00 88.06 192 ASP A C 1
ATOM 1501 O O . ASP A 1 192 ? 10.077 -15.172 -6.774 1.00 88.06 192 ASP A O 1
ATOM 1505 N N . GLY A 1 193 ? 9.981 -13.628 -8.380 1.00 87.06 193 GLY A N 1
ATOM 1506 C CA . GLY A 1 193 ? 8.608 -13.925 -8.763 1.00 87.06 193 GLY A CA 1
ATOM 1507 C C . GLY A 1 193 ? 8.229 -13.366 -10.126 1.00 87.06 193 GLY A C 1
ATOM 1508 O O . GLY A 1 193 ? 9.027 -12.720 -10.808 1.00 87.06 193 GLY A O 1
ATOM 1509 N N . ALA A 1 194 ? 6.975 -13.596 -10.518 1.00 90.12 194 ALA A N 1
ATOM 1510 C CA . ALA A 1 194 ? 6.425 -13.054 -11.754 1.00 90.12 194 ALA A CA 1
ATOM 1511 C C . ALA A 1 194 ? 6.543 -11.523 -11.767 1.00 90.12 194 ALA A C 1
ATOM 1513 O O . ALA A 1 194 ? 6.298 -10.864 -10.757 1.00 90.12 194 ALA A O 1
ATOM 1514 N N . ARG A 1 195 ? 6.926 -10.955 -12.910 1.00 93.75 195 ARG A N 1
ATOM 1515 C CA . ARG A 1 195 ? 7.034 -9.505 -13.111 1.00 93.75 195 ARG A CA 1
ATOM 1516 C C . ARG A 1 195 ? 6.115 -9.079 -14.254 1.00 93.75 195 ARG A C 1
ATOM 1518 O O . ARG A 1 195 ? 5.845 -9.900 -15.134 1.00 93.75 195 ARG A O 1
ATOM 1525 N N . PRO A 1 196 ? 5.661 -7.814 -14.282 1.00 95.56 196 PRO A N 1
ATOM 1526 C CA . PRO A 1 196 ? 4.933 -7.288 -15.427 1.00 95.56 196 PRO A CA 1
ATOM 1527 C C . PRO A 1 196 ? 5.756 -7.399 -16.713 1.00 95.56 196 PRO A C 1
ATOM 1529 O O . PRO A 1 196 ? 6.990 -7.350 -16.694 1.00 95.56 196 PRO A O 1
ATOM 1532 N N . SER A 1 197 ? 5.067 -7.510 -17.843 1.00 96.25 197 SER A N 1
ATOM 1533 C CA . SER A 1 197 ? 5.691 -7.481 -19.165 1.00 96.25 197 SER A CA 1
ATOM 1534 C C . SER A 1 197 ? 6.404 -6.149 -19.417 1.00 96.25 197 SER A C 1
ATOM 1536 O O . SER A 1 197 ? 6.090 -5.125 -18.809 1.00 96.25 197 SER A O 1
ATOM 1538 N N . GLN A 1 198 ? 7.326 -6.121 -20.380 1.00 95.81 198 GLN A N 1
ATOM 1539 C CA . GLN A 1 198 ? 8.059 -4.901 -20.732 1.00 95.81 198 GLN A CA 1
ATOM 1540 C C . GLN A 1 198 ? 7.122 -3.723 -21.061 1.00 95.81 198 GLN A C 1
ATOM 1542 O O . GLN A 1 198 ? 7.360 -2.598 -20.620 1.00 95.81 198 GLN A O 1
ATOM 1547 N N . LYS A 1 199 ? 6.025 -3.988 -21.785 1.00 96.75 199 LYS A N 1
ATOM 1548 C CA . LYS A 1 199 ? 5.002 -2.986 -22.114 1.00 96.75 199 LYS A CA 1
ATOM 1549 C C . LYS A 1 199 ? 4.331 -2.429 -20.856 1.00 96.75 199 LYS A C 1
ATOM 1551 O O . LYS A 1 199 ? 4.187 -1.217 -20.729 1.00 96.75 199 LYS A O 1
ATOM 1556 N N . GLU A 1 200 ? 3.960 -3.298 -19.919 1.00 97.75 200 GLU A N 1
ATOM 1557 C CA . GLU A 1 200 ? 3.350 -2.890 -18.649 1.00 97.75 200 GLU A CA 1
ATOM 1558 C C . GLU A 1 200 ? 4.337 -2.112 -17.776 1.00 97.75 200 GLU A C 1
ATOM 1560 O O . GLU A 1 200 ? 3.962 -1.083 -17.218 1.00 97.75 200 GLU A O 1
ATOM 1565 N N . ILE A 1 201 ? 5.607 -2.530 -17.711 1.00 97.62 201 ILE A N 1
ATOM 1566 C CA . ILE A 1 201 ? 6.658 -1.793 -16.996 1.00 97.62 201 ILE A CA 1
ATOM 1567 C C . ILE A 1 201 ? 6.807 -0.380 -17.566 1.00 97.62 201 ILE A C 1
ATOM 1569 O O . ILE A 1 201 ? 6.892 0.572 -16.793 1.00 97.62 201 ILE A O 1
ATOM 1573 N N . ILE A 1 202 ? 6.806 -0.207 -18.892 1.00 97.94 202 ILE A N 1
ATOM 1574 C CA . ILE A 1 202 ? 6.875 1.126 -19.514 1.00 97.94 202 ILE A CA 1
ATOM 1575 C C . ILE A 1 202 ? 5.698 2.001 -19.054 1.00 97.94 202 ILE A C 1
ATOM 1577 O O . ILE A 1 202 ? 5.914 3.140 -18.633 1.00 97.94 202 ILE A O 1
ATOM 1581 N N . SER A 1 203 ? 4.472 1.470 -19.061 1.00 97.69 203 SER A N 1
ATOM 1582 C CA . SER A 1 203 ? 3.289 2.193 -18.573 1.00 97.69 203 SER A CA 1
ATOM 1583 C C . SER A 1 203 ? 3.372 2.528 -17.079 1.00 97.69 203 SER A C 1
ATOM 1585 O O . SER A 1 203 ? 3.113 3.665 -16.688 1.00 97.69 203 SER A O 1
ATOM 1587 N N . LEU A 1 204 ? 3.783 1.575 -16.238 1.00 98.31 204 LEU A N 1
ATOM 1588 C CA . LEU A 1 204 ? 3.947 1.767 -14.792 1.00 98.31 204 LEU A CA 1
ATOM 1589 C C . LEU A 1 204 ? 4.987 2.848 -14.484 1.00 98.31 204 L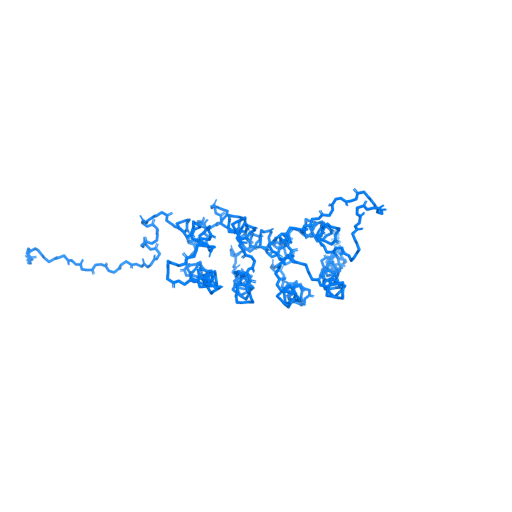EU A C 1
ATOM 1591 O O . LEU A 1 204 ? 4.742 3.738 -13.668 1.00 98.31 204 LEU A O 1
ATOM 1595 N N . ARG A 1 205 ? 6.122 2.826 -15.192 1.00 98.25 205 ARG A N 1
ATOM 1596 C CA . ARG A 1 205 ? 7.157 3.861 -15.085 1.00 98.25 205 ARG A CA 1
ATOM 1597 C C . ARG A 1 205 ? 6.615 5.238 -15.449 1.00 98.25 205 ARG A C 1
ATOM 1599 O O . ARG A 1 205 ? 6.947 6.195 -14.758 1.00 98.25 205 ARG A O 1
ATOM 1606 N N . ALA A 1 206 ? 5.787 5.353 -16.489 1.00 97.69 206 ALA A N 1
ATOM 1607 C CA . ALA A 1 206 ? 5.189 6.632 -16.865 1.00 97.69 206 ALA A CA 1
ATOM 1608 C C . ALA A 1 206 ? 4.357 7.225 -15.713 1.00 97.69 206 ALA A C 1
ATOM 1610 O O . ALA A 1 206 ? 4.562 8.384 -15.357 1.00 97.69 206 ALA A O 1
ATOM 1611 N N . PHE A 1 207 ? 3.506 6.428 -15.058 1.00 97.62 207 PHE A N 1
ATOM 1612 C CA . PHE A 1 207 ? 2.741 6.884 -13.888 1.00 97.62 207 PHE A CA 1
ATOM 1613 C C . PHE A 1 207 ? 3.631 7.239 -12.688 1.00 97.62 207 PHE A C 1
ATOM 1615 O O . PHE A 1 207 ? 3.423 8.274 -12.056 1.00 97.62 207 PHE A O 1
ATOM 1622 N N . MET A 1 208 ? 4.669 6.449 -12.398 1.00 97.19 208 MET A N 1
ATOM 1623 C CA . MET A 1 208 ? 5.633 6.782 -11.337 1.00 97.19 208 MET A CA 1
ATOM 1624 C C . MET A 1 208 ? 6.382 8.089 -11.617 1.00 97.19 208 MET A C 1
ATOM 1626 O O . MET A 1 208 ? 6.614 8.874 -10.700 1.00 97.19 208 MET A O 1
ATOM 1630 N N . LEU A 1 209 ? 6.752 8.340 -12.875 1.00 96.44 209 LEU A N 1
ATOM 1631 C CA . LEU A 1 209 ? 7.406 9.581 -13.290 1.00 96.44 209 LEU A CA 1
ATOM 1632 C C . LEU A 1 209 ? 6.448 10.775 -13.230 1.00 96.44 209 LEU A C 1
ATOM 1634 O O . LEU A 1 209 ? 6.871 11.861 -12.840 1.00 96.44 209 LEU A O 1
ATOM 1638 N N . LEU A 1 210 ? 5.164 10.590 -13.550 1.00 94.69 210 LEU A N 1
ATOM 1639 C CA . LEU A 1 210 ? 4.134 11.614 -13.344 1.00 94.69 210 LEU A CA 1
ATOM 1640 C C . LEU A 1 210 ? 3.981 11.958 -11.859 1.00 94.69 210 LEU A C 1
ATOM 1642 O O . LEU A 1 210 ? 3.973 13.136 -11.501 1.00 94.69 210 LEU A O 1
ATOM 1646 N N . PHE A 1 211 ? 3.938 10.945 -10.995 1.00 93.31 211 PHE A N 1
ATOM 1647 C CA . PHE A 1 211 ? 3.900 11.137 -9.548 1.00 93.31 211 PHE A CA 1
ATOM 1648 C C . PHE A 1 211 ? 5.149 11.881 -9.042 1.00 93.31 211 PHE A C 1
ATOM 1650 O O . PHE A 1 211 ? 5.043 12.871 -8.317 1.00 93.31 211 PHE A O 1
ATOM 1657 N N . LEU A 1 212 ? 6.339 11.487 -9.503 1.00 93.44 212 LEU A N 1
ATOM 1658 C CA . LEU A 1 212 ? 7.599 12.163 -9.186 1.00 93.44 212 LEU A CA 1
ATOM 1659 C C . LEU A 1 212 ? 7.609 13.622 -9.668 1.00 93.44 212 LEU A C 1
ATOM 1661 O O . LEU A 1 212 ? 7.992 14.515 -8.913 1.00 93.44 212 LEU A O 1
ATOM 1665 N N . LYS A 1 213 ? 7.130 13.887 -10.890 1.00 91.56 213 LYS A N 1
ATOM 1666 C CA . LYS A 1 213 ? 6.980 15.244 -11.433 1.00 91.56 213 LYS A CA 1
ATOM 1667 C C . LYS A 1 213 ? 6.105 16.105 -10.523 1.00 91.56 213 LYS A C 1
ATOM 1669 O O . LYS A 1 213 ? 6.468 17.245 -10.252 1.00 91.56 213 LYS A O 1
ATOM 1674 N N . GLN A 1 214 ? 4.982 15.584 -10.037 1.00 88.00 214 GLN A N 1
ATOM 1675 C CA . GLN A 1 214 ? 4.096 16.325 -9.136 1.00 88.00 214 GLN A CA 1
ATOM 1676 C C . GLN A 1 214 ? 4.753 16.627 -7.785 1.00 88.00 214 GLN A C 1
ATOM 1678 O O . GLN A 1 214 ? 4.626 17.747 -7.288 1.00 88.00 214 GLN A O 1
ATOM 1683 N N . LEU A 1 215 ? 5.497 15.670 -7.218 1.00 87.06 215 LEU A N 1
ATOM 1684 C CA . LEU A 1 215 ? 6.242 15.884 -5.973 1.00 87.06 215 LEU A CA 1
ATOM 1685 C C . LEU A 1 215 ? 7.294 16.988 -6.114 1.00 87.06 215 LEU A C 1
ATOM 1687 O O . LEU A 1 215 ? 7.462 17.764 -5.176 1.00 87.06 215 LEU A O 1
ATOM 1691 N N . ILE A 1 216 ? 7.966 17.068 -7.268 1.00 85.31 216 ILE A N 1
ATOM 1692 C CA . ILE A 1 216 ? 9.006 18.069 -7.546 1.00 85.31 216 ILE A CA 1
ATOM 1693 C C . ILE A 1 216 ? 8.398 19.426 -7.915 1.00 85.31 216 ILE A C 1
ATOM 1695 O O . ILE A 1 216 ? 8.747 20.432 -7.314 1.00 85.31 216 ILE A O 1
ATOM 1699 N N . LEU A 1 217 ? 7.479 19.502 -8.879 1.00 80.50 217 LEU A N 1
ATOM 1700 C CA . LEU A 1 217 ? 7.019 20.793 -9.412 1.00 80.50 217 LEU A CA 1
ATOM 1701 C C . LEU A 1 217 ? 6.137 21.579 -8.443 1.00 80.50 217 LEU A C 1
ATOM 1703 O O . LEU A 1 217 ? 6.197 22.806 -8.422 1.00 80.50 217 LEU A O 1
ATOM 1707 N N . LYS A 1 218 ? 5.361 20.903 -7.590 1.00 66.81 218 LYS A N 1
ATOM 1708 C CA . LYS A 1 218 ? 4.563 21.589 -6.563 1.00 66.81 218 LYS A CA 1
ATOM 1709 C C . LYS A 1 218 ? 5.466 22.323 -5.540 1.00 66.81 218 LYS A C 1
ATOM 1711 O O . LYS A 1 218 ? 5.004 23.247 -4.878 1.00 66.81 218 LYS A O 1
ATOM 1716 N N . VAL A 1 219 ? 6.768 21.986 -5.474 1.00 53.66 219 VAL A N 1
ATOM 1717 C CA . VAL A 1 219 ? 7.794 22.719 -4.700 1.00 53.66 219 VAL A CA 1
ATOM 1718 C C . VAL A 1 219 ? 8.044 24.108 -5.284 1.00 53.66 219 VAL A C 1
ATOM 1720 O O . VAL A 1 219 ? 8.137 25.070 -4.529 1.00 53.66 219 VAL A O 1
ATOM 1723 N N . MET A 1 220 ? 8.108 24.233 -6.612 1.00 45.69 220 MET A N 1
ATOM 1724 C CA . MET A 1 220 ? 8.431 25.505 -7.266 1.00 45.69 220 MET A CA 1
ATOM 1725 C C . MET A 1 220 ? 7.330 26.546 -7.062 1.00 45.69 220 MET A C 1
ATOM 1727 O O . MET A 1 220 ? 7.637 27.689 -6.737 1.00 45.69 220 MET A O 1
ATOM 1731 N N . TYR A 1 221 ? 6.058 26.148 -7.167 1.00 47.28 221 TYR A N 1
ATOM 1732 C CA . TYR A 1 221 ? 4.919 27.047 -6.927 1.00 47.28 221 TYR A CA 1
ATOM 1733 C C . TYR A 1 221 ? 4.761 27.443 -5.451 1.00 47.28 221 TYR A C 1
ATOM 1735 O O . TYR A 1 221 ? 4.324 28.548 -5.156 1.00 47.28 221 TYR A O 1
ATOM 1743 N N . SER A 1 222 ? 5.146 26.573 -4.509 1.00 47.94 222 SER A N 1
ATOM 1744 C CA . SER A 1 222 ? 5.125 26.914 -3.078 1.00 47.94 222 SER A CA 1
ATOM 1745 C C . SER A 1 222 ? 6.270 27.846 -2.672 1.00 47.94 222 SER A C 1
ATOM 1747 O O . SER A 1 222 ? 6.096 28.614 -1.733 1.00 47.94 222 SER A O 1
ATOM 1749 N N . LEU A 1 223 ? 7.428 27.777 -3.339 1.00 46.97 223 LEU A N 1
ATOM 1750 C CA . LEU A 1 223 ? 8.569 28.665 -3.075 1.00 46.97 223 LEU A CA 1
ATOM 1751 C C . LEU A 1 223 ? 8.413 30.035 -3.749 1.00 46.97 223 LEU A C 1
ATOM 1753 O O . LEU A 1 223 ? 8.840 31.032 -3.184 1.00 46.97 223 LEU A O 1
ATOM 1757 N N . SER A 1 224 ? 7.743 30.102 -4.902 1.00 45.16 224 SER A N 1
ATOM 1758 C CA . SER A 1 224 ? 7.428 31.372 -5.584 1.00 45.16 224 SER A CA 1
ATOM 1759 C C . SER A 1 224 ? 6.289 32.170 -4.929 1.00 45.16 224 SER A C 1
ATOM 1761 O O . SER A 1 224 ? 6.055 33.311 -5.306 1.00 45.16 224 SER A O 1
ATOM 1763 N N . GLY A 1 225 ? 5.604 31.609 -3.924 1.00 44.94 225 GLY A N 1
ATOM 1764 C CA . GLY A 1 225 ? 4.669 32.335 -3.053 1.00 44.94 225 GLY A CA 1
ATOM 1765 C C . GLY A 1 225 ? 5.303 32.913 -1.779 1.00 44.94 225 GLY A C 1
ATOM 1766 O O . GLY A 1 225 ? 4.612 33.572 -1.008 1.00 44.94 225 GLY A O 1
ATOM 1767 N N . CYS A 1 226 ? 6.597 32.669 -1.541 1.00 42.97 226 CYS A N 1
ATOM 1768 C CA . CYS A 1 226 ? 7.368 33.258 -0.445 1.00 42.97 226 CYS A CA 1
ATOM 1769 C C . CYS A 1 226 ? 8.306 34.351 -0.979 1.00 42.97 226 CYS A C 1
ATOM 1771 O O . CYS A 1 226 ? 9.516 34.281 -0.785 1.00 42.97 226 CYS A O 1
ATOM 1773 N N . GLU A 1 227 ? 7.758 35.368 -1.643 1.00 42.44 227 GLU A N 1
ATOM 1774 C CA . GLU A 1 227 ? 8.468 36.627 -1.875 1.00 42.44 227 GLU A CA 1
ATOM 1775 C C . GLU A 1 227 ? 7.741 37.770 -1.152 1.00 42.44 227 GLU A C 1
ATOM 1777 O O . GLU A 1 227 ? 6.536 37.958 -1.304 1.00 42.44 227 GLU A O 1
ATOM 1782 N N . CYS A 1 228 ? 8.533 38.521 -0.377 1.00 39.25 228 CYS A N 1
ATOM 1783 C CA . CYS A 1 228 ? 8.266 39.837 0.215 1.00 39.25 228 CYS A CA 1
ATOM 1784 C C . CYS A 1 228 ? 7.453 39.898 1.526 1.00 39.25 228 CYS A C 1
ATOM 1786 O O . CYS A 1 228 ? 6.274 40.237 1.542 1.00 39.25 228 CYS A O 1
ATOM 1788 N N . PHE A 1 229 ? 8.153 39.753 2.658 1.00 37.50 229 PHE A N 1
ATOM 1789 C CA . PHE A 1 229 ? 7.946 40.684 3.776 1.00 37.50 229 PHE A CA 1
ATOM 1790 C C . PHE A 1 229 ? 8.759 41.953 3.476 1.00 37.50 229 PHE A C 1
ATOM 1792 O O . PHE A 1 229 ? 9.984 41.843 3.374 1.00 37.50 229 PHE A O 1
ATOM 1799 N N . PRO A 1 230 ? 8.146 43.139 3.313 1.00 50.25 230 PRO A N 1
ATOM 1800 C CA . PRO A 1 230 ? 8.876 44.379 3.474 1.00 50.25 230 PRO A CA 1
ATOM 1801 C C . PRO A 1 230 ? 8.976 44.736 4.964 1.00 50.25 230 PRO A C 1
ATOM 1803 O O . PRO A 1 230 ? 8.113 44.384 5.769 1.00 50.25 230 PRO A O 1
ATOM 1806 N N . VAL A 1 231 ? 10.102 45.386 5.250 1.00 45.91 231 VAL A N 1
ATOM 1807 C CA . VAL A 1 231 ? 10.639 45.904 6.518 1.00 45.91 231 VAL A CA 1
ATOM 1808 C C . VAL A 1 231 ? 9.625 46.688 7.345 1.00 45.91 231 VAL A C 1
ATOM 1810 O O . VAL A 1 231 ? 8.880 47.492 6.744 1.00 45.91 231 VAL A O 1
#

Organism: Aquarana catesbeiana (NCBI:txid8400)

Sequence (231 aa):
MLQDVKAIVTHSIHSAIHSIGGIQVLFPLFAQLDNRQLTDSQVETTVCATLLAFLVELLKSSVAMQEQMLGGKGFLVIGYLLEKSSRVHITRAVLEQFLSFAKYLDGLSHGAPLLKQLCDHILFNPAIWIHTPAKVQLSLYTYLSAEFIGTATIYTTIRRVGTVLQLMHTLKYYYWVVNPADSSGINPKGLDGARPSQKEIISLRAFMLLFLKQLILKVMYSLSGCECFPV

pLDDT: mean 87.28, std 14.19, range [37.5, 98.31]

Radius of gyration: 21.27 Å; chains: 1; bounding box: 58×76×68 Å

InterPro domains:
  IPR031570 Neurobeachin/BDCP, DUF4704 [PF15787] (1-218)
  IPR050865 BEACH Domain-Containing [PTHR13743] (2-214)

Secondary structure (DSSP, 8-state):
--TT--------HHHHHHHTTSGGGGHHHHTTTTPPPTT-SS--TTHHHHHHHHHHHHHHH-HHHHHHHHHTTHHHHHHHHHHHS-GGG--HHHHHHHHHHHHHHHTSTT-HHHHHHHIIIIIT-HHHHTTS-HHHHHHHHHHHHHTGGGSHHHHHHS-HHHHHHHHHHIIIIIS-SS--HHHH-------SS----HHHHHHHHHHHHHHHHHHHHHHHHHHTT------

Foldseek 3Di:
DDPPDDDDDDDDPQVVQVVVPALCVLLVVLLCQQPDDPPDPDRDLCSLLVSLLVLLVSVLVDPVNLVVCLVVLVLQSSLVSLLVDDLSNVDLSNLVSLVVSLVVLLPDPPSLSVNQSSCVRPLLDCSNPFAHPLVSLLVSLLCLLPPQCVDPSSLVSYPLVVSLVSLVCCCQARLDLDDCCVPPVHHHPPPPHDGDHSVSSVSSVVSSVSSSCCSPVVVVVVVVVPDDDDD